Protein AF-A0A9W7JF87-F1 (afdb_monomer)

pLDDT: mean 94.35, std 11.71, range [29.69, 98.88]

Solvent-accessible surface area (backbone atoms only — not comparable to full-atom values): 12026 Å² total; per-residue (Å²): 134,86,82,77,78,78,68,92,72,70,72,75,41,78,35,37,33,36,55,43,51,36,76,83,33,46,83,61,56,60,25,63,23,66,67,39,53,34,61,86,62,68,56,52,55,38,32,24,18,24,3,53,57,56,22,52,94,30,52,36,31,41,22,21,34,39,39,28,42,45,100,40,88,87,40,40,34,84,62,70,47,65,32,32,30,44,26,60,32,74,57,36,89,92,34,52,65,91,60,79,5,50,19,25,75,81,33,50,24,35,38,20,21,30,50,51,37,54,60,24,29,47,76,88,52,60,56,44,50,26,33,32,35,73,40,71,25,87,55,84,75,30,27,31,43,33,35,33,73,52,69,53,35,36,37,33,37,60,42,53,45,25,34,56,17,13,61,71,46,40,29,43,26,34,74,89,54,65,81,39,80,36,48,75,72,52,32,40,29,31,32,39,68,58,76,47,76,72,28,24,32,22,42,36,44,25,29,77,83,72,52,73,49,69,21,76,57,46,37,51,35,85,63,57,70,77,41,71,33,64,37,53,58,60,125

Secondary structure (DSSP, 8-state):
-------S-PPPEEEEEEEES-TT-TT--S-TT----TTTTT-TT-EEEEPHHHHGGGTTTT-EEEEEE-S-TTTBPSS-EEEEEEEE----TTS-TTTT-TTSTT--EEEEEHHHHTTTB-GGGSSEEEEEEEE-B--SS--EEEEEEETTEEEEEEE---BT--EEEEEEEETTS--EEEEEEETTEEEE-S--TTS-EEEEEEETTS-EEEEEEEE-TT--TT-EEE-----

Mean predicted aligned error: 4.47 Å

Foldseek 3Di:
DDPPDDPQPDDWDKAKEFADDDLQLHPVAPAQLRCGDCVVLVQGQQAWAWAPQQCVQQLQAQWKKKKAFDDDPVWWDDDIGIHGYHHHDYADPVDDCVGRRVSPPPGTYIHGHPNRVVNTTPNVVRMTMMIMGTDWADFPFFWKWQWADDQQKTWTATGRATGRGGWDWKWKDWPPGDTDTWPCPTNRITMGRDRRAQTQMKMWTAHPSRDIDIFPSQDPNHDDHRDMGGGHHDD

Nearest PDB structures (foldseek):
  4jjo-assembly1_A  TM=8.100E-01  e=3.820E-14  Clavibacter michiganensis
  4l48-assembly2_C  TM=8.072E-01  e=2.840E-13  Clavibacter michiganensis subsp. michiganensis NCPPB 382
  7wvr-assembly1_A  TM=8.010E-01  e=6.550E-13  Evansstolkia leycettana
  4fer-assembly1_A  TM=7.657E-01  e=3.238E-11  Bacillus subtilis subsp. subtilis str. 168
  1whp-assembly1_A  TM=8.468E-01  e=3.842E-05  Phleum pratense

Organism: Hibiscus trionum (NCBI:txid183268)

Sequence (235 aa):
MVSAVRGYGGGWTNAHATFYGGSDASGTMGGACGYGNLYSQGYGTNTAALSTALFNNGLSCGSCYEIKCVNDGKWCLPGSIMVTATNFCPPNNALPNNAGGWCNPPQHHFDLSQPVFQHIAQYRAGIVPVAYRRVACRRKGGIRFTINGHSYFNLVLITNVGGAGDVHAVAVKGSRTGWQPMSRNWGQNWQSNSYLNGQSLSFKVTTSDGRTVVSYNVAPAGWSFGQTFTGAQFR

InterPro domains:
  IPR002963 Expansin [PR01226] (42-56)
  IPR002963 Expansin [PR01226] (69-80)
  IPR002963 Expansin [PR01226] (81-91)
  IPR002963 Expansin [PR01226] (100-117)
  IPR002963 Expansin [PR01226] (117-130)
  IPR002963 Expansin [PR01226] (141-153)
  IPR002963 Expansin [PR01226] (153-174)
  IPR002963 Expansin [PR01226] (188-209)
  IPR002963 Expansin [PR01226] (217-233)
  IPR002963 Expansin [PTHR31867] (5-234)
  IPR007112 Expansin/pollen allergen, DPBB domain [PS50842] (30-142)
  IPR007112 Expansin/pollen allergen, DPBB domain [SM00837] (47-132)
  IPR007117 Expansin, cellulose-binding-like domain [PF01357] (143-220)
  IPR007117 Expansin, cellulose-binding-like domain [PS50843] (152-231)
  IPR007118 Expansin/Lol pI [PR01225] (11-26)
  IPR007118 Expansin/Lol pI [PR01225] (29-47)
  IPR007118 Expansin/Lol pI [PR01225] (51-69)
  IPR007118 Expansin/Lol pI [PR01225] (125-141)
  IPR007118 Expansin/Lol pI [PR01225] (179-193)
  IPR007118 Expansin/Lol pI [PR01225] (217-231)

Structure (mmCIF, N/CA/C/O backbone):
data_AF-A0A9W7JF87-F1
#
_entry.id   AF-A0A9W7JF87-F1
#
loop_
_atom_site.group_PDB
_atom_site.id
_atom_site.type_symbol
_atom_site.label_atom_id
_atom_site.label_alt_id
_atom_site.label_comp_id
_atom_site.label_asym_id
_atom_site.label_entity_id
_atom_site.label_seq_id
_atom_site.pdbx_PDB_ins_code
_atom_site.Cartn_x
_atom_site.Cartn_y
_atom_site.Cartn_z
_atom_site.occupancy
_atom_site.B_iso_or_equiv
_atom_site.auth_seq_id
_atom_site.auth_comp_id
_atom_site.auth_asym_id
_atom_site.auth_atom_id
_atom_site.pdbx_PDB_model_num
ATOM 1 N N . MET A 1 1 ? -28.278 5.237 -13.136 1.00 34.12 1 MET A N 1
ATOM 2 C CA . MET A 1 1 ? -27.268 4.653 -14.044 1.00 34.12 1 MET A CA 1
ATOM 3 C C . MET A 1 1 ? -26.447 3.663 -13.246 1.00 34.12 1 MET A C 1
ATOM 5 O O . MET A 1 1 ? -25.773 4.060 -12.306 1.00 34.12 1 MET A O 1
ATOM 9 N N . VAL A 1 2 ? -26.603 2.375 -13.538 1.00 29.69 2 VAL A N 1
ATOM 10 C CA . VAL A 1 2 ? -25.899 1.293 -12.844 1.00 29.69 2 VAL A CA 1
ATOM 11 C C . VAL A 1 2 ? -24.476 1.256 -13.396 1.00 29.69 2 VAL A C 1
ATOM 13 O O . VAL A 1 2 ? -24.278 0.915 -14.559 1.00 29.69 2 VAL A O 1
ATOM 16 N N . SER A 1 3 ? -23.498 1.682 -12.598 1.00 33.44 3 SER A N 1
ATOM 17 C CA . SER A 1 3 ? -22.087 1.609 -12.980 1.00 33.44 3 SER A CA 1
ATOM 18 C C . SER A 1 3 ? -21.627 0.162 -12.817 1.00 33.44 3 SER A C 1
ATOM 20 O O . SER A 1 3 ? -21.385 -0.308 -11.706 1.00 33.44 3 SER A O 1
ATOM 22 N N . ALA A 1 4 ? -21.598 -0.578 -13.923 1.00 35.62 4 ALA A N 1
ATOM 23 C CA . ALA A 1 4 ? -21.037 -1.917 -13.971 1.00 35.62 4 ALA A CA 1
ATOM 24 C C . ALA A 1 4 ? -19.519 -1.824 -13.754 1.00 35.62 4 ALA A C 1
ATOM 26 O O . ALA A 1 4 ? -18.782 -1.323 -14.606 1.00 35.62 4 ALA A O 1
ATOM 27 N N . VAL A 1 5 ? -19.048 -2.291 -12.599 1.00 43.75 5 VAL A N 1
ATOM 28 C CA . VAL A 1 5 ? -17.618 -2.417 -12.306 1.00 43.75 5 VAL A CA 1
ATOM 29 C C . VAL A 1 5 ? -17.048 -3.488 -13.233 1.00 43.75 5 VAL A C 1
ATOM 31 O O . VAL A 1 5 ? -17.404 -4.663 -13.145 1.00 43.75 5 VAL A O 1
ATOM 34 N N . ARG A 1 6 ? -16.186 -3.064 -14.164 1.00 41.50 6 ARG A N 1
ATOM 35 C CA . ARG A 1 6 ? -15.418 -3.957 -15.037 1.00 41.50 6 ARG A CA 1
ATOM 36 C C . ARG A 1 6 ? -14.656 -4.955 -14.168 1.00 41.50 6 ARG A C 1
ATOM 38 O O . ARG A 1 6 ? -13.891 -4.553 -13.295 1.00 41.50 6 ARG A O 1
ATOM 45 N N . GLY A 1 7 ? -14.853 -6.246 -14.435 1.00 40.41 7 GLY A N 1
ATOM 46 C CA . GLY A 1 7 ? -14.058 -7.312 -13.835 1.00 40.41 7 GLY A CA 1
ATOM 47 C C . GLY A 1 7 ? -12.559 -7.055 -14.006 1.00 40.41 7 GLY A C 1
ATOM 48 O O . GLY A 1 7 ? -12.143 -6.367 -14.940 1.00 40.41 7 GLY A O 1
ATOM 49 N N . TYR A 1 8 ? -11.758 -7.614 -13.097 1.00 47.28 8 TYR A N 1
ATOM 50 C CA . TYR A 1 8 ? -10.289 -7.610 -13.076 1.00 47.28 8 TYR A CA 1
ATOM 51 C C . TYR A 1 8 ? -9.671 -8.311 -14.313 1.00 47.28 8 TYR A C 1
ATOM 53 O O . TYR A 1 8 ? -8.974 -9.314 -14.210 1.00 47.28 8 TYR A O 1
ATOM 61 N N . GLY A 1 9 ? -9.951 -7.784 -15.501 1.00 43.78 9 GLY A N 1
ATOM 62 C CA . GLY A 1 9 ? -9.497 -8.228 -16.816 1.00 43.78 9 GLY A CA 1
ATOM 63 C C . GLY A 1 9 ? -9.155 -7.031 -17.704 1.00 43.78 9 GLY A C 1
ATOM 64 O O . GLY A 1 9 ? -9.372 -7.063 -18.910 1.00 43.78 9 GLY A O 1
ATOM 65 N N . GLY A 1 10 ? -8.674 -5.941 -17.098 1.00 59.38 10 GLY A N 1
ATOM 66 C CA . GLY A 1 10 ? -8.134 -4.805 -17.837 1.00 59.38 10 GLY A CA 1
ATOM 67 C C . GLY A 1 10 ? -6.914 -5.230 -18.653 1.00 59.38 10 GLY A C 1
ATOM 68 O O . GLY A 1 10 ? -6.097 -6.032 -18.191 1.00 59.38 10 GLY A O 1
ATOM 69 N N . GLY A 1 11 ? -6.811 -4.699 -19.872 1.00 87.19 11 GLY A N 1
ATOM 70 C CA . GLY A 1 11 ? -5.619 -4.840 -20.701 1.00 87.19 11 GLY A CA 1
ATOM 71 C C . GLY A 1 11 ? -4.365 -4.324 -19.990 1.00 87.19 11 GLY A C 1
ATOM 72 O O . GLY A 1 11 ? -4.431 -3.658 -18.957 1.00 87.19 11 GLY A O 1
ATOM 73 N N . TRP A 1 12 ? -3.208 -4.660 -20.544 1.00 96.06 12 TRP A N 1
ATOM 74 C CA . TRP A 1 12 ? -1.930 -4.182 -20.035 1.00 96.06 12 TRP A CA 1
ATOM 75 C C . TRP A 1 12 ? -1.782 -2.669 -20.258 1.00 96.06 12 TRP A C 1
ATOM 77 O O . TRP A 1 12 ? -2.075 -2.174 -21.345 1.00 96.06 12 TRP A O 1
ATOM 87 N N . THR A 1 13 ? -1.285 -1.958 -19.248 1.00 97.75 13 THR A N 1
ATOM 88 C CA . THR A 1 13 ? -0.977 -0.523 -19.308 1.00 97.75 13 THR A CA 1
ATOM 89 C C . THR A 1 13 ? 0.533 -0.326 -19.333 1.00 97.75 13 THR A C 1
ATOM 91 O O . THR A 1 13 ? 1.244 -0.917 -18.521 1.00 97.75 13 THR A O 1
ATOM 94 N N . ASN A 1 14 ? 1.028 0.518 -20.238 1.00 97.81 14 ASN A N 1
ATOM 95 C CA . ASN A 1 14 ? 2.455 0.832 -20.322 1.00 97.81 14 ASN A CA 1
ATOM 96 C C . ASN A 1 14 ? 2.913 1.696 -19.136 1.00 97.81 14 ASN A C 1
ATOM 98 O O . ASN A 1 14 ? 2.179 2.565 -18.659 1.00 97.81 14 ASN A O 1
ATOM 102 N N . ALA A 1 15 ? 4.133 1.445 -18.673 1.00 98.06 15 ALA A N 1
ATOM 103 C CA . ALA A 1 15 ? 4.805 2.140 -17.583 1.00 98.06 15 ALA A CA 1
ATOM 104 C C . ALA A 1 15 ? 6.328 1.966 -17.708 1.00 98.06 15 ALA A C 1
ATOM 106 O O . ALA A 1 15 ? 6.821 1.312 -18.629 1.00 98.06 15 ALA A O 1
ATOM 107 N N . HIS A 1 16 ? 7.067 2.511 -16.748 1.00 98.12 16 HIS A N 1
ATOM 108 C CA . HIS A 1 16 ? 8.478 2.192 -16.541 1.00 98.12 16 HIS A CA 1
ATOM 109 C C . HIS A 1 16 ? 8.693 1.561 -15.167 1.00 98.12 16 HIS A C 1
ATOM 111 O O . HIS A 1 16 ? 7.857 1.692 -14.265 1.00 98.12 16 HIS A O 1
ATOM 117 N N . ALA A 1 17 ? 9.809 0.851 -15.027 1.00 98.44 17 ALA A N 1
ATOM 118 C CA . ALA A 1 17 ? 10.270 0.376 -13.737 1.00 98.44 17 ALA A CA 1
ATOM 119 C C . ALA A 1 17 ? 11.757 0.653 -13.529 1.00 98.44 17 ALA A C 1
ATOM 121 O O . ALA A 1 17 ? 12.567 0.400 -14.420 1.00 98.44 17 ALA A O 1
ATOM 122 N N . THR A 1 18 ? 12.095 1.133 -12.337 1.00 98.19 18 THR A N 1
ATOM 123 C CA . THR A 1 18 ? 13.451 1.128 -11.763 1.00 98.19 18 THR A CA 1
ATOM 124 C C . THR A 1 18 ? 13.464 0.195 -10.558 1.00 98.19 18 THR A C 1
ATOM 126 O O . THR A 1 18 ? 12.490 -0.526 -10.303 1.00 98.19 18 THR A O 1
ATOM 129 N N . PHE A 1 19 ? 14.559 0.212 -9.805 1.00 98.00 19 PHE A N 1
ATOM 130 C CA . PHE A 1 19 ? 14.610 -0.409 -8.498 1.00 98.00 19 PHE A CA 1
ATOM 131 C C . PHE A 1 19 ? 15.358 0.441 -7.472 1.00 98.00 19 PHE A C 1
ATOM 133 O O . PHE A 1 19 ? 16.200 1.270 -7.821 1.00 98.00 19 PHE A O 1
ATOM 140 N N . TYR A 1 20 ? 15.099 0.144 -6.201 1.00 96.31 20 TYR A N 1
ATOM 141 C CA . TYR A 1 20 ? 15.778 0.718 -5.049 1.00 96.31 20 TYR A CA 1
ATOM 142 C C . TYR A 1 20 ? 16.064 -0.344 -3.979 1.00 96.31 20 TYR A C 1
ATOM 144 O O . TYR A 1 20 ? 15.518 -1.456 -3.990 1.00 96.31 20 TYR A O 1
ATOM 152 N N . GLY A 1 21 ? 16.925 0.023 -3.030 1.00 95.44 21 GLY A N 1
ATOM 153 C CA . GLY A 1 21 ? 17.393 -0.873 -1.977 1.00 95.44 21 GLY A CA 1
ATOM 154 C C . GLY A 1 21 ? 18.468 -1.859 -2.440 1.00 95.44 21 GLY A C 1
ATOM 155 O O . GLY A 1 21 ? 18.907 -1.817 -3.586 1.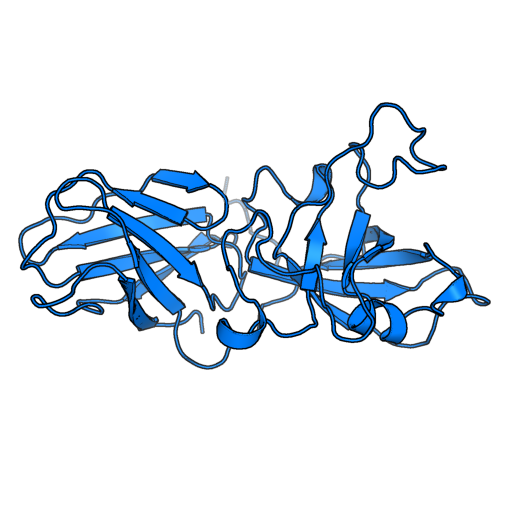00 95.44 21 GLY A O 1
ATOM 156 N N . GLY A 1 22 ? 18.915 -2.718 -1.523 1.00 93.94 22 GLY A N 1
ATOM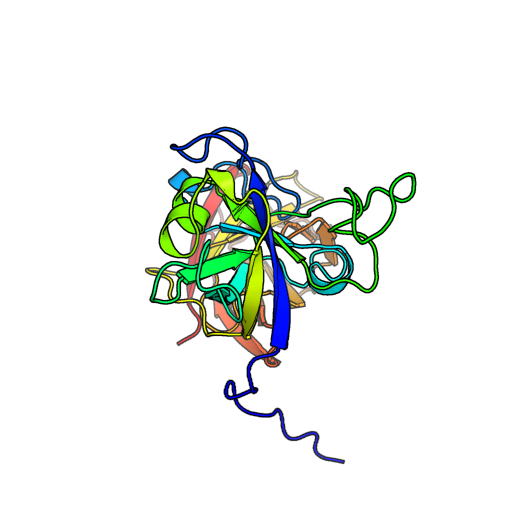 157 C CA . GLY A 1 22 ? 19.916 -3.754 -1.795 1.00 93.94 22 GLY A CA 1
ATOM 158 C C . GLY A 1 22 ? 19.325 -5.041 -2.374 1.00 93.94 22 GLY A C 1
ATOM 159 O O . GLY A 1 22 ? 18.107 -5.233 -2.404 1.00 93.94 22 GLY A O 1
ATOM 160 N N . SER A 1 23 ? 20.193 -5.973 -2.782 1.00 93.88 23 SER A N 1
ATOM 161 C CA . SER A 1 23 ? 19.808 -7.293 -3.316 1.00 93.88 23 SER A CA 1
ATOM 162 C C . SER A 1 23 ? 19.006 -8.154 -2.329 1.00 93.88 23 SER A C 1
ATOM 164 O O . SER A 1 23 ? 18.285 -9.059 -2.740 1.00 93.88 23 SER A O 1
ATOM 166 N N . ASP A 1 24 ? 19.081 -7.842 -1.039 1.00 89.62 24 ASP A N 1
ATOM 167 C CA . ASP A 1 24 ? 18.304 -8.410 0.066 1.00 89.62 24 ASP A CA 1
ATOM 168 C C . ASP A 1 24 ? 17.059 -7.567 0.428 1.00 89.62 24 ASP A C 1
ATOM 170 O O . ASP A 1 24 ? 16.468 -7.732 1.495 1.00 89.62 24 ASP A O 1
ATOM 174 N N . ALA A 1 25 ? 16.670 -6.623 -0.435 1.00 93.56 25 ALA A N 1
ATOM 175 C CA . ALA A 1 25 ? 15.645 -5.602 -0.206 1.00 93.56 25 ALA A CA 1
ATOM 176 C C . ALA A 1 25 ? 15.892 -4.683 1.009 1.00 93.56 25 ALA A C 1
ATOM 178 O O . ALA A 1 25 ? 14.961 -4.019 1.484 1.00 93.56 25 ALA A O 1
ATOM 179 N N . SER A 1 26 ? 17.124 -4.591 1.519 1.00 90.75 26 SER A N 1
ATOM 180 C CA . SER A 1 26 ? 17.494 -3.568 2.502 1.00 90.75 26 SER A CA 1
ATOM 181 C C . SER A 1 26 ? 17.179 -2.163 1.975 1.00 90.75 26 SER A C 1
ATOM 183 O O . SER A 1 26 ? 17.223 -1.905 0.776 1.00 90.75 26 SER A O 1
ATOM 185 N N . GLY A 1 27 ? 16.779 -1.249 2.862 1.00 89.88 27 GLY A N 1
ATOM 186 C CA . GLY A 1 27 ? 16.372 0.107 2.470 1.00 89.88 27 GLY A CA 1
ATOM 187 C C . GLY A 1 27 ? 14.962 0.223 1.872 1.00 89.88 27 GLY A C 1
ATOM 188 O O . GLY A 1 27 ? 14.527 1.332 1.581 1.00 89.88 27 GLY A O 1
ATOM 189 N N . THR A 1 28 ? 14.209 -0.877 1.736 1.00 92.06 28 THR A N 1
ATOM 190 C CA . THR A 1 28 ? 12.815 -0.831 1.242 1.00 92.06 28 THR A CA 1
ATOM 191 C C . THR A 1 28 ? 11.755 -0.696 2.346 1.00 92.06 28 THR A C 1
ATOM 193 O O . THR A 1 28 ? 10.570 -0.508 2.058 1.00 92.06 28 THR A O 1
ATOM 196 N N . MET A 1 29 ? 12.178 -0.779 3.610 1.00 90.62 29 MET A N 1
ATOM 197 C CA . MET A 1 29 ? 11.323 -0.793 4.803 1.00 90.62 29 MET A CA 1
ATOM 198 C C . MET A 1 29 ? 10.817 0.600 5.191 1.00 90.62 29 MET A C 1
ATOM 200 O O . MET A 1 29 ? 11.429 1.608 4.858 1.00 90.62 29 MET A O 1
ATOM 204 N N . GLY A 1 30 ? 9.722 0.655 5.960 1.00 87.25 30 GLY A N 1
ATOM 205 C CA . GLY A 1 30 ? 9.211 1.914 6.522 1.00 87.25 30 GLY A CA 1
ATOM 206 C C . GLY A 1 30 ? 8.523 2.830 5.506 1.00 87.25 30 GLY A C 1
ATOM 207 O O . GLY A 1 30 ? 8.358 4.016 5.767 1.00 87.25 30 GLY A O 1
ATOM 208 N N . GLY A 1 31 ? 8.121 2.283 4.356 1.00 91.56 31 GLY A N 1
ATOM 209 C CA . GLY A 1 31 ? 7.528 3.049 3.266 1.00 91.56 31 GLY A CA 1
ATOM 210 C C . GLY A 1 31 ? 6.236 3.793 3.625 1.00 91.56 31 GLY A C 1
ATOM 211 O O . GLY A 1 31 ? 5.572 3.517 4.627 1.00 91.56 31 GLY A O 1
ATOM 212 N N . ALA A 1 32 ? 5.834 4.699 2.734 1.00 97.12 32 ALA A N 1
ATOM 213 C CA . ALA A 1 32 ? 4.712 5.628 2.894 1.00 97.12 32 ALA A CA 1
ATOM 214 C C . ALA A 1 32 ? 3.334 4.977 3.145 1.00 97.12 32 ALA A C 1
ATOM 216 O O . ALA A 1 32 ? 2.382 5.674 3.491 1.00 97.12 32 ALA A O 1
ATOM 217 N N . CYS A 1 33 ? 3.194 3.655 2.992 1.00 98.06 33 CYS A N 1
ATOM 218 C CA . CYS A 1 33 ? 1.969 2.941 3.363 1.00 98.06 33 CYS A CA 1
ATOM 219 C C . CYS A 1 33 ? 1.856 2.625 4.862 1.00 98.06 33 CYS A C 1
ATOM 221 O O . CYS A 1 33 ? 0.770 2.270 5.318 1.00 98.06 33 CYS A O 1
ATOM 223 N N . GLY A 1 34 ? 2.944 2.755 5.626 1.00 96.88 34 GLY A N 1
ATOM 224 C CA . GLY A 1 34 ? 2.949 2.574 7.079 1.00 96.88 34 GLY A CA 1
ATOM 225 C C . GLY A 1 34 ? 3.064 1.132 7.560 1.00 96.88 34 GLY A C 1
ATOM 226 O O . GLY A 1 34 ? 2.884 0.867 8.741 1.00 96.88 34 GLY A O 1
ATOM 227 N N . TYR A 1 35 ? 3.412 0.194 6.677 1.00 96.62 35 TYR A N 1
ATOM 228 C CA . TYR A 1 35 ? 3.564 -1.221 7.029 1.00 96.62 35 TYR A CA 1
ATOM 229 C C . TYR A 1 35 ? 4.819 -1.531 7.865 1.00 96.62 35 TYR A C 1
ATOM 231 O O . TYR A 1 35 ? 4.960 -2.646 8.356 1.00 96.62 35 TYR A O 1
ATOM 239 N N . GLY A 1 36 ? 5.736 -0.580 8.055 1.00 93.38 36 GLY A N 1
ATOM 240 C CA . GLY A 1 36 ? 6.953 -0.811 8.834 1.00 93.38 36 GLY A CA 1
ATOM 241 C C . GLY A 1 36 ? 7.859 -1.860 8.180 1.00 93.38 36 GLY A C 1
ATOM 242 O O . GLY A 1 36 ? 8.280 -1.686 7.035 1.00 93.38 36 GLY A O 1
ATOM 243 N N . ASN A 1 37 ? 8.174 -2.938 8.905 1.00 93.50 37 ASN A N 1
ATOM 244 C CA . ASN A 1 37 ? 9.012 -4.024 8.398 1.00 93.50 37 ASN A CA 1
ATOM 245 C C . ASN A 1 37 ? 8.197 -4.997 7.522 1.00 93.50 37 ASN A C 1
ATOM 247 O O . ASN A 1 37 ? 7.334 -5.736 7.992 1.00 93.50 37 ASN A O 1
ATOM 251 N N . LEU A 1 38 ? 8.503 -5.015 6.228 1.00 93.75 38 LEU A N 1
ATOM 252 C CA . LEU A 1 38 ? 7.778 -5.770 5.208 1.00 93.75 38 LEU A CA 1
ATOM 253 C C . LEU A 1 38 ? 7.955 -7.290 5.335 1.00 93.75 38 LEU A C 1
ATOM 255 O O . LEU A 1 38 ? 7.049 -8.032 4.947 1.00 93.75 38 LEU A O 1
ATOM 259 N N . TYR A 1 39 ? 9.057 -7.767 5.924 1.00 91.88 39 TYR A N 1
ATOM 260 C CA . TYR A 1 39 ? 9.242 -9.189 6.220 1.00 91.88 39 TYR A CA 1
ATOM 261 C C . TYR A 1 39 ? 8.294 -9.646 7.327 1.00 91.88 39 TYR A C 1
ATOM 263 O O . TYR A 1 39 ? 7.533 -10.591 7.124 1.00 91.88 39 TYR A O 1
ATOM 271 N N . SER A 1 40 ? 8.274 -8.944 8.465 1.00 89.62 40 SER A N 1
ATOM 272 C CA . SER A 1 40 ? 7.419 -9.326 9.598 1.00 89.62 40 SER A CA 1
ATOM 273 C C . SER A 1 40 ? 5.928 -9.154 9.294 1.00 89.62 40 SER A C 1
ATOM 275 O O . SER A 1 40 ? 5.106 -9.937 9.767 1.00 89.62 40 SER A O 1
ATOM 277 N N . GLN A 1 41 ? 5.566 -8.193 8.438 1.00 92.31 41 GLN A N 1
ATOM 278 C CA . GLN A 1 41 ? 4.193 -8.052 7.948 1.00 92.31 41 GLN A CA 1
ATOM 279 C C . GLN A 1 41 ? 3.798 -9.090 6.883 1.00 92.31 41 GLN A C 1
ATOM 281 O O . GLN A 1 41 ? 2.615 -9.214 6.560 1.00 92.31 41 GLN A O 1
ATOM 286 N N . GLY A 1 42 ? 4.742 -9.867 6.345 1.00 93.44 42 GLY A N 1
ATOM 287 C CA . GLY A 1 42 ? 4.469 -10.901 5.341 1.00 93.44 42 GLY A CA 1
ATOM 288 C C . GLY A 1 42 ? 4.285 -10.376 3.912 1.00 93.44 42 GLY A C 1
ATOM 289 O O . GLY A 1 42 ? 3.674 -11.055 3.086 1.00 93.44 42 GLY A O 1
ATOM 290 N N . TYR A 1 43 ? 4.794 -9.177 3.611 1.00 95.12 43 TYR A N 1
ATOM 291 C CA . TYR A 1 43 ? 4.912 -8.669 2.240 1.00 95.12 43 TYR A CA 1
ATOM 292 C C . TYR A 1 43 ? 6.182 -9.188 1.548 1.00 95.12 43 TYR A C 1
ATOM 294 O O . TYR A 1 43 ? 6.166 -9.393 0.335 1.00 95.12 43 TYR A O 1
ATOM 302 N N . GLY A 1 44 ? 7.241 -9.462 2.319 1.00 95.06 44 GLY A N 1
ATOM 303 C CA . GLY A 1 44 ? 8.514 -9.967 1.807 1.00 95.06 44 GLY A CA 1
ATOM 304 C C . GLY A 1 44 ? 9.203 -8.955 0.893 1.00 95.06 44 GLY A C 1
ATOM 305 O O . GLY A 1 44 ? 9.121 -7.752 1.125 1.00 95.06 44 GLY A O 1
ATOM 306 N N . THR A 1 45 ? 9.864 -9.453 -0.150 1.00 96.75 45 THR A N 1
ATOM 307 C CA . THR A 1 45 ? 10.623 -8.639 -1.110 1.00 96.75 45 THR A CA 1
ATOM 308 C C . THR A 1 45 ? 9.817 -8.233 -2.341 1.00 96.75 45 THR A C 1
ATOM 310 O O . THR A 1 45 ? 10.235 -7.342 -3.069 1.00 96.75 45 THR A O 1
ATOM 313 N N . ASN A 1 46 ? 8.655 -8.836 -2.594 1.00 97.31 46 ASN A N 1
ATOM 314 C CA . ASN A 1 46 ? 7.855 -8.584 -3.795 1.00 97.31 46 ASN A CA 1
ATOM 315 C C . ASN A 1 46 ? 7.022 -7.303 -3.654 1.00 97.31 46 ASN A C 1
ATOM 317 O O . ASN A 1 46 ? 5.789 -7.331 -3.554 1.00 97.31 46 ASN A O 1
ATOM 321 N N . THR A 1 47 ? 7.705 -6.164 -3.606 1.00 98.06 47 THR A N 1
ATOM 322 C CA . THR A 1 47 ? 7.115 -4.870 -3.268 1.00 98.06 47 THR A CA 1
ATOM 323 C C . THR A 1 47 ? 7.561 -3.762 -4.208 1.00 98.06 47 THR A C 1
ATOM 325 O O . THR A 1 47 ? 8.616 -3.849 -4.833 1.00 98.06 47 THR A O 1
ATOM 328 N N . ALA A 1 48 ? 6.746 -2.712 -4.291 1.00 98.50 48 ALA A N 1
ATOM 329 C CA . ALA A 1 48 ? 7.003 -1.547 -5.123 1.00 98.50 48 ALA A CA 1
ATOM 330 C C . ALA A 1 48 ? 6.667 -0.243 -4.390 1.00 98.50 48 ALA A C 1
ATOM 332 O O . ALA A 1 48 ? 5.648 -0.146 -3.690 1.00 98.50 48 ALA A O 1
ATOM 333 N N . ALA A 1 49 ? 7.496 0.770 -4.623 1.00 98.56 49 ALA A N 1
ATOM 334 C CA . ALA A 1 49 ? 7.149 2.163 -4.437 1.00 98.56 49 ALA A CA 1
ATOM 335 C C . ALA A 1 49 ? 6.450 2.679 -5.703 1.00 98.56 49 ALA A C 1
ATOM 337 O O . ALA A 1 49 ? 6.921 2.488 -6.824 1.00 98.56 49 ALA A O 1
ATOM 338 N N . LEU A 1 50 ? 5.286 3.301 -5.534 1.00 98.75 50 LEU A N 1
ATOM 339 C CA . LEU A 1 50 ? 4.492 3.801 -6.653 1.00 98.75 50 LEU A CA 1
ATOM 340 C C . LEU A 1 50 ? 4.792 5.277 -6.912 1.00 98.75 50 LEU A C 1
ATOM 342 O O . LEU A 1 50 ? 4.829 6.065 -5.973 1.00 98.75 50 LEU A O 1
ATOM 346 N N . SER A 1 51 ? 4.940 5.657 -8.178 1.00 98.50 51 SER A N 1
ATOM 347 C CA . SER A 1 51 ? 4.916 7.064 -8.617 1.00 98.50 51 SER A CA 1
ATOM 348 C C . SER A 1 51 ? 3.659 7.811 -8.175 1.00 98.50 51 SER A C 1
ATOM 350 O O . SER A 1 51 ? 2.632 7.206 -7.865 1.00 98.50 51 SER A O 1
ATOM 352 N N . THR A 1 52 ? 3.700 9.142 -8.225 1.00 97.44 52 THR A N 1
ATOM 353 C CA . THR A 1 52 ? 2.571 10.011 -7.839 1.00 97.44 52 THR A CA 1
ATOM 354 C C . THR A 1 52 ? 1.266 9.655 -8.549 1.00 97.44 52 THR A C 1
ATOM 356 O O . THR A 1 52 ? 0.226 9.564 -7.895 1.00 97.44 52 THR A O 1
ATOM 359 N N . ALA A 1 53 ? 1.317 9.379 -9.855 1.00 97.38 53 ALA A N 1
ATOM 360 C CA . ALA A 1 53 ? 0.134 9.014 -10.634 1.00 97.38 53 ALA A CA 1
ATOM 361 C C . ALA A 1 53 ? -0.498 7.684 -10.179 1.00 97.38 53 ALA A C 1
ATOM 363 O O . ALA A 1 53 ? -1.714 7.525 -10.236 1.00 97.38 53 ALA A O 1
ATOM 364 N N . LEU A 1 54 ? 0.314 6.740 -9.690 1.00 98.25 54 LEU A N 1
ATOM 365 C CA . LEU A 1 54 ? -0.150 5.422 -9.251 1.00 98.25 54 LEU A CA 1
ATOM 366 C C . LEU A 1 54 ? -0.477 5.364 -7.757 1.00 98.25 54 LEU A C 1
ATOM 368 O O . LEU A 1 54 ? -1.380 4.631 -7.357 1.00 98.25 54 LEU A O 1
ATOM 372 N N . PHE A 1 55 ? 0.245 6.107 -6.919 1.00 98.00 55 PHE A N 1
ATOM 373 C CA . PHE A 1 55 ? 0.125 6.051 -5.461 1.00 98.00 55 PHE A CA 1
ATOM 374 C C . PHE A 1 55 ? -1.220 6.588 -4.960 1.00 98.00 55 PHE A C 1
ATOM 376 O O . PHE A 1 55 ? -1.724 6.119 -3.936 1.00 98.00 55 PHE A O 1
ATOM 383 N N . ASN A 1 56 ? -1.807 7.543 -5.694 1.00 95.62 56 ASN A N 1
ATOM 384 C CA . ASN A 1 56 ? -3.121 8.128 -5.421 1.00 95.62 56 ASN A CA 1
ATOM 385 C C . ASN A 1 56 ? -3.269 8.585 -3.957 1.00 95.62 56 ASN A C 1
ATOM 387 O O . ASN A 1 56 ? -4.171 8.161 -3.232 1.00 95.62 56 ASN A O 1
ATOM 391 N N . ASN A 1 57 ? -2.309 9.383 -3.476 1.00 94.50 57 ASN A N 1
ATOM 392 C CA . ASN A 1 57 ? -2.250 9.848 -2.084 1.00 94.50 57 ASN A CA 1
ATOM 393 C C . ASN A 1 57 ? -2.376 8.705 -1.054 1.00 94.50 57 ASN A C 1
ATOM 395 O O . ASN A 1 57 ? -3.030 8.844 -0.019 1.00 94.50 57 ASN A O 1
ATOM 399 N N . GLY A 1 58 ? -1.809 7.536 -1.360 1.00 95.25 58 GLY A N 1
ATOM 400 C CA . GLY A 1 58 ? -1.810 6.336 -0.524 1.00 95.25 58 GLY A CA 1
ATOM 401 C C . GLY A 1 58 ? -3.064 5.466 -0.632 1.00 95.25 58 GLY A C 1
ATOM 402 O O . GLY A 1 58 ? -3.117 4.426 0.021 1.00 95.25 58 GLY A O 1
ATOM 403 N N . LEU A 1 59 ? -4.062 5.842 -1.441 1.00 95.31 59 LEU A N 1
ATOM 404 C CA . LEU A 1 59 ? -5.242 4.999 -1.675 1.00 95.31 59 LEU A CA 1
ATOM 405 C C . LEU A 1 59 ? -4.891 3.705 -2.405 1.00 95.31 59 LEU A C 1
ATOM 407 O O . LEU A 1 59 ? -5.638 2.748 -2.292 1.00 95.31 59 LEU A O 1
ATOM 411 N N . SER A 1 60 ? -3.759 3.652 -3.109 1.00 98.12 60 SER A N 1
ATOM 412 C CA . SER A 1 60 ? -3.285 2.425 -3.757 1.00 98.12 60 SER A CA 1
ATOM 413 C C . SER A 1 60 ? -2.454 1.531 -2.829 1.00 98.12 60 SER A C 1
ATOM 415 O O . SER A 1 60 ? -2.050 0.443 -3.241 1.00 98.12 60 SER A O 1
ATOM 417 N N . CYS A 1 61 ? -2.179 1.938 -1.585 1.00 98.50 61 CYS A N 1
ATOM 418 C CA . CYS A 1 61 ? -1.417 1.117 -0.642 1.00 98.50 61 CYS A CA 1
ATOM 419 C C . CYS A 1 61 ? -2.080 -0.244 -0.410 1.00 98.50 61 CYS A C 1
ATOM 421 O O . CYS A 1 61 ? -3.265 -0.316 -0.109 1.00 98.50 61 CYS A O 1
ATOM 423 N N . GLY A 1 62 ? -1.297 -1.321 -0.514 1.00 98.25 62 GLY A N 1
ATOM 424 C CA . GLY A 1 62 ? -1.782 -2.700 -0.398 1.00 98.25 62 GLY A CA 1
ATOM 425 C C . GLY A 1 62 ? -2.241 -3.329 -1.713 1.00 98.25 62 GLY A C 1
ATOM 426 O O . GLY A 1 62 ? -2.357 -4.550 -1.768 1.00 98.25 62 GLY A O 1
ATOM 427 N N . SER A 1 63 ? -2.428 -2.543 -2.777 1.00 98.44 63 SER A N 1
ATOM 428 C CA . SER A 1 63 ? -2.785 -3.046 -4.110 1.00 98.44 63 SER A CA 1
ATOM 429 C C . SER A 1 63 ? -1.733 -3.993 -4.673 1.00 98.44 63 SER A C 1
ATOM 431 O O . SER A 1 63 ? -0.534 -3.776 -4.476 1.00 98.44 63 SER A O 1
ATOM 433 N N . CYS A 1 64 ? -2.176 -4.986 -5.446 1.00 98.62 64 CYS A N 1
ATOM 434 C CA . CYS A 1 64 ? -1.2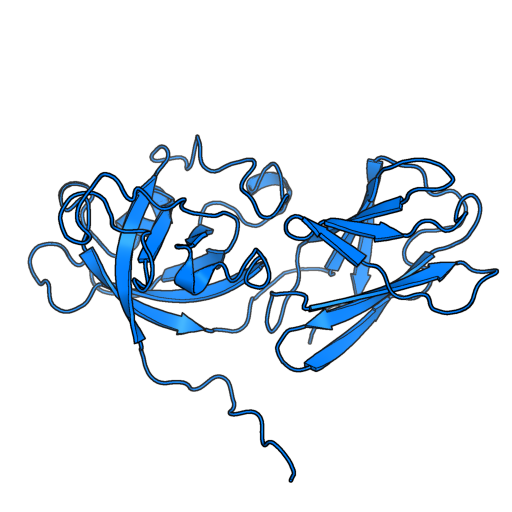88 -5.905 -6.148 1.00 98.62 64 CYS A CA 1
ATOM 435 C C . CYS A 1 64 ? -1.306 -5.683 -7.659 1.00 98.62 64 CYS A C 1
ATOM 437 O O . CYS A 1 64 ? -2.349 -5.422 -8.269 1.00 98.62 64 CYS A O 1
ATOM 439 N N . TYR A 1 65 ? -0.127 -5.816 -8.255 1.00 98.69 65 TYR A N 1
ATOM 440 C CA . TYR A 1 65 ? 0.098 -5.616 -9.678 1.00 98.69 65 TYR A CA 1
ATOM 441 C C . TYR A 1 65 ? 0.863 -6.795 -10.247 1.00 98.69 65 TYR A C 1
ATOM 443 O O . TYR A 1 65 ? 1.791 -7.292 -9.612 1.00 98.69 65 TYR A O 1
ATOM 451 N N . GLU A 1 66 ? 0.486 -7.211 -11.449 1.00 98.69 66 GLU A N 1
ATOM 452 C CA . GLU A 1 66 ? 1.344 -8.033 -12.290 1.00 98.69 66 GLU A CA 1
ATOM 453 C C . GLU A 1 66 ? 2.093 -7.118 -13.256 1.00 98.69 66 GLU A C 1
ATOM 455 O O . GLU A 1 66 ? 1.479 -6.237 -13.863 1.00 98.69 66 GLU A O 1
ATOM 460 N N . ILE A 1 67 ? 3.404 -7.315 -13.379 1.00 98.75 67 ILE A N 1
ATOM 461 C CA . ILE A 1 67 ? 4.304 -6.472 -14.168 1.00 98.75 67 ILE A CA 1
ATOM 462 C C . ILE A 1 67 ? 5.203 -7.369 -15.015 1.00 98.75 67 ILE A C 1
ATOM 464 O O . ILE A 1 67 ? 5.723 -8.369 -14.523 1.00 98.75 67 ILE A O 1
ATOM 468 N N . LYS A 1 68 ? 5.410 -7.004 -16.280 1.00 98.38 68 LYS A N 1
ATOM 469 C CA . LYS A 1 68 ? 6.392 -7.642 -17.164 1.00 98.38 68 LYS A CA 1
ATOM 470 C C . LYS A 1 68 ? 7.208 -6.593 -17.906 1.00 98.38 68 LYS A C 1
ATOM 472 O O . LYS A 1 68 ? 6.667 -5.557 -18.291 1.00 98.38 68 LYS A O 1
ATOM 477 N N . CYS A 1 69 ? 8.486 -6.878 -18.125 1.00 98.56 69 CYS A N 1
ATOM 478 C CA . CYS A 1 69 ? 9.331 -6.073 -18.999 1.00 98.56 69 CYS A CA 1
ATOM 479 C C . CYS A 1 69 ? 8.914 -6.299 -20.458 1.00 98.56 69 CYS A C 1
ATOM 481 O O . CYS A 1 69 ? 8.595 -7.425 -20.848 1.00 98.56 69 CYS A O 1
ATOM 483 N N . VAL A 1 70 ? 8.836 -5.232 -21.252 1.00 97.81 70 VAL A N 1
ATOM 484 C CA . VAL A 1 70 ? 8.344 -5.285 -22.639 1.00 97.81 70 VAL A CA 1
ATOM 485 C C . VAL A 1 70 ? 9.202 -4.425 -23.546 1.00 97.81 70 VAL A C 1
ATOM 487 O O . VAL A 1 70 ? 9.783 -3.457 -23.092 1.00 97.81 70 VAL A O 1
ATOM 490 N N . ASN A 1 71 ? 9.217 -4.718 -24.845 1.00 93.81 71 ASN A N 1
ATOM 491 C CA . ASN A 1 71 ? 9.804 -3.845 -25.869 1.00 93.81 71 ASN A CA 1
ATOM 492 C C . ASN A 1 71 ? 11.312 -3.543 -25.707 1.00 93.81 71 ASN A C 1
ATOM 494 O O . ASN A 1 71 ? 11.799 -2.595 -26.314 1.00 93.81 71 ASN A O 1
ATOM 498 N N . ASP A 1 72 ? 12.056 -4.359 -24.948 1.00 92.44 72 ASP A N 1
ATOM 499 C CA . ASP A 1 72 ? 13.517 -4.272 -24.846 1.00 92.44 72 ASP A CA 1
ATOM 500 C C . ASP A 1 72 ? 14.164 -5.665 -24.745 1.00 92.44 72 ASP A C 1
ATOM 502 O O . ASP A 1 72 ? 14.303 -6.242 -23.669 1.00 92.44 72 ASP A O 1
ATOM 506 N N . GLY A 1 73 ? 14.574 -6.232 -25.881 1.00 91.19 73 GLY A N 1
ATOM 507 C CA . GLY A 1 73 ? 15.177 -7.570 -25.918 1.00 91.19 73 GLY A CA 1
ATOM 508 C C . GLY A 1 73 ? 16.575 -7.659 -25.295 1.00 91.19 73 GLY A C 1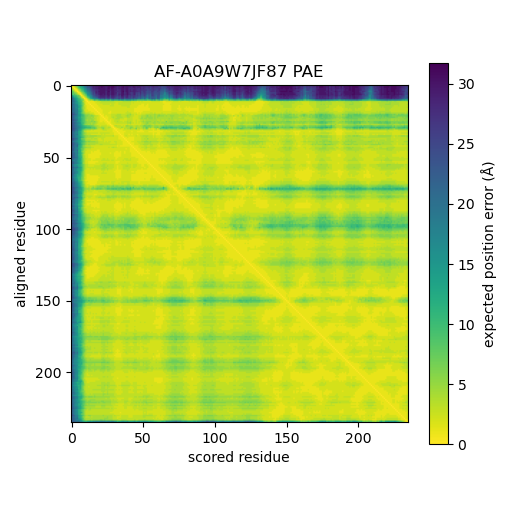
ATOM 509 O O . GLY A 1 73 ? 17.053 -8.763 -25.044 1.00 91.19 73 GLY A O 1
ATOM 510 N N . LYS A 1 74 ? 17.245 -6.524 -25.053 1.00 96.25 74 LYS A N 1
ATOM 511 C CA . LYS A 1 74 ? 18.588 -6.499 -24.464 1.00 96.25 74 LYS A CA 1
ATOM 512 C C . LYS A 1 74 ? 18.515 -6.593 -22.946 1.00 96.25 74 LYS A C 1
ATOM 514 O O . LYS A 1 74 ? 19.333 -7.283 -22.341 1.00 96.25 74 LYS A O 1
ATOM 519 N N . TRP A 1 75 ? 17.570 -5.879 -22.342 1.00 97.69 75 TRP A N 1
ATOM 520 C CA . TRP A 1 75 ? 17.486 -5.732 -20.894 1.00 97.69 75 TRP A CA 1
ATOM 521 C C . TRP A 1 75 ? 16.388 -6.570 -20.249 1.00 97.69 75 TRP A C 1
ATOM 523 O O . TRP A 1 75 ? 16.551 -6.949 -19.086 1.00 97.69 75 TRP A O 1
ATOM 533 N N . CYS A 1 76 ? 15.307 -6.880 -20.970 1.00 98.06 76 CYS A N 1
ATOM 534 C CA . CYS A 1 76 ? 14.210 -7.674 -20.430 1.00 98.06 76 CYS A CA 1
ATOM 535 C 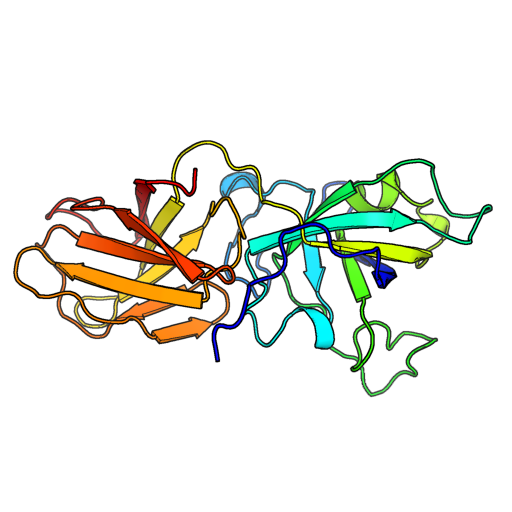C . CYS A 1 76 ? 14.581 -9.149 -20.275 1.00 98.06 76 CYS A C 1
ATOM 537 O O . CYS A 1 76 ? 15.177 -9.772 -21.153 1.00 98.06 76 CYS A O 1
ATOM 539 N N . LEU A 1 77 ? 14.131 -9.724 -19.166 1.00 98.12 77 LEU A N 1
ATOM 540 C CA . LEU A 1 77 ? 14.082 -11.160 -18.938 1.00 98.12 77 LEU A CA 1
ATOM 541 C C . LEU A 1 77 ? 12.650 -11.660 -19.191 1.00 98.12 77 LEU A C 1
ATOM 543 O O . LEU A 1 77 ? 11.689 -10.916 -18.966 1.00 98.12 77 LEU A O 1
ATOM 547 N N . PRO A 1 78 ? 12.474 -12.904 -19.668 1.00 96.31 78 PRO A N 1
ATOM 548 C CA . PRO A 1 78 ? 11.149 -13.464 -19.888 1.00 96.31 78 PRO A CA 1
ATOM 549 C C . PRO A 1 78 ? 10.409 -13.683 -18.560 1.00 96.31 78 PRO A C 1
ATOM 551 O O . PRO A 1 78 ? 10.996 -14.123 -17.575 1.00 96.31 78 PRO A O 1
ATOM 554 N N . GLY A 1 79 ? 9.096 -13.446 -18.564 1.00 96.38 79 GLY A N 1
ATOM 555 C CA . GLY A 1 79 ? 8.214 -13.703 -17.424 1.00 96.38 79 GLY A CA 1
ATOM 556 C C . GLY A 1 79 ? 7.483 -12.461 -16.920 1.00 96.38 79 GLY A C 1
ATOM 557 O O . GLY A 1 79 ? 7.513 -11.391 -17.531 1.00 96.38 79 GLY A O 1
ATOM 558 N N . SER A 1 80 ? 6.783 -12.628 -15.801 1.00 98.12 80 SER A N 1
ATOM 559 C CA . SER A 1 80 ? 6.133 -11.548 -15.064 1.00 98.12 80 SER A CA 1
ATOM 560 C C . SER A 1 80 ? 6.369 -11.720 -13.567 1.00 98.12 80 SER A C 1
ATOM 562 O O . SER A 1 80 ? 6.643 -12.816 -13.074 1.00 98.12 80 SER A O 1
ATOM 564 N N . ILE A 1 81 ? 6.259 -10.617 -12.838 1.00 98.50 81 ILE A N 1
ATOM 565 C CA . ILE A 1 81 ? 6.315 -10.570 -11.378 1.00 98.50 81 ILE A CA 1
ATOM 566 C C . ILE A 1 81 ? 4.982 -10.087 -10.831 1.00 98.50 81 ILE A C 1
ATOM 568 O O . ILE A 1 81 ? 4.265 -9.326 -11.481 1.00 98.50 81 ILE A O 1
ATOM 572 N N . MET A 1 82 ? 4.672 -10.498 -9.605 1.00 98.38 82 MET A N 1
ATOM 573 C CA . MET A 1 82 ? 3.576 -9.931 -8.828 1.00 98.38 82 MET A CA 1
ATOM 574 C C . MET A 1 82 ? 4.149 -9.142 -7.664 1.00 98.38 82 MET A C 1
ATOM 576 O O . MET A 1 82 ? 4.944 -9.682 -6.897 1.00 98.38 82 MET A O 1
ATOM 580 N N . VAL A 1 83 ? 3.722 -7.893 -7.511 1.00 98.56 83 VAL A N 1
ATOM 581 C CA . VAL A 1 83 ? 4.212 -7.000 -6.456 1.00 98.56 83 VAL A CA 1
ATOM 582 C C . VAL A 1 83 ? 3.072 -6.378 -5.672 1.00 98.56 83 VAL A C 1
ATOM 584 O O . VAL A 1 83 ? 1.970 -6.201 -6.189 1.00 98.56 83 VAL A O 1
ATOM 587 N N . THR A 1 84 ? 3.354 -6.021 -4.420 1.00 98.56 84 THR A N 1
ATOM 588 C CA . THR A 1 84 ? 2.459 -5.222 -3.576 1.00 98.56 84 THR A CA 1
ATOM 589 C C . THR A 1 84 ? 2.945 -3.781 -3.500 1.00 98.56 84 THR A C 1
ATOM 591 O O . THR A 1 84 ? 4.122 -3.540 -3.242 1.00 98.56 84 THR A O 1
ATOM 594 N N . ALA A 1 85 ? 2.039 -2.818 -3.642 1.00 98.56 85 ALA A N 1
ATOM 595 C CA . ALA A 1 85 ? 2.328 -1.420 -3.356 1.00 98.56 85 ALA A CA 1
ATOM 596 C C . ALA A 1 85 ? 2.484 -1.193 -1.847 1.00 98.56 85 ALA A C 1
ATOM 598 O O . ALA A 1 85 ? 1.524 -1.330 -1.081 1.00 98.56 85 ALA A O 1
ATOM 599 N N . THR A 1 86 ? 3.694 -0.845 -1.419 1.00 98.38 86 THR A N 1
ATOM 600 C CA . THR A 1 86 ? 4.036 -0.648 0.002 1.00 98.38 86 THR A CA 1
ATOM 601 C C . THR A 1 86 ? 4.677 0.705 0.281 1.00 98.38 86 THR A C 1
ATOM 603 O O . THR A 1 86 ? 4.847 1.075 1.444 1.00 98.38 86 THR A O 1
ATOM 606 N N . ASN A 1 87 ? 5.018 1.456 -0.764 1.00 98.25 87 ASN A N 1
ATOM 607 C CA . ASN A 1 87 ? 5.728 2.712 -0.626 1.00 98.25 87 ASN A CA 1
ATOM 608 C C . ASN A 1 87 ? 5.341 3.713 -1.728 1.00 98.25 87 ASN A C 1
ATOM 610 O O . ASN A 1 87 ? 4.592 3.400 -2.658 1.00 98.25 87 ASN A O 1
ATOM 614 N N . PHE A 1 88 ? 5.865 4.923 -1.602 1.00 98.12 88 PHE A N 1
ATOM 615 C CA . PHE A 1 88 ? 5.719 6.026 -2.529 1.00 98.12 88 PHE A CA 1
ATOM 616 C C . PHE A 1 88 ? 7.085 6.374 -3.119 1.00 98.12 88 PHE A C 1
ATOM 618 O O . PHE A 1 88 ? 8.054 6.517 -2.377 1.00 98.12 88 PHE A O 1
ATOM 625 N N . CYS A 1 89 ? 7.148 6.506 -4.441 1.00 97.62 89 CYS A N 1
ATOM 626 C CA . CYS A 1 89 ? 8.294 7.075 -5.130 1.00 97.62 89 CYS A CA 1
ATOM 627 C C . CYS A 1 89 ? 8.033 8.576 -5.334 1.00 97.62 89 CYS A C 1
ATOM 629 O O . CYS A 1 89 ? 7.166 8.928 -6.146 1.00 97.62 89 CYS A O 1
ATOM 631 N N . PRO A 1 90 ? 8.718 9.461 -4.589 1.00 96.00 90 PRO A N 1
ATOM 632 C CA . PRO A 1 90 ? 8.472 10.892 -4.668 1.00 96.00 90 PRO A CA 1
ATOM 633 C C . PRO A 1 90 ? 8.886 11.462 -6.033 1.00 96.00 90 PRO A C 1
ATOM 635 O O . PRO A 1 90 ? 9.854 10.990 -6.633 1.00 96.00 90 PRO A O 1
ATOM 638 N N . PRO A 1 91 ? 8.177 12.485 -6.538 1.00 96.00 91 PRO A N 1
ATOM 639 C CA . PRO A 1 91 ? 8.572 13.166 -7.759 1.00 96.00 91 PRO A CA 1
ATOM 640 C C . PRO A 1 91 ? 9.858 13.970 -7.531 1.00 96.00 91 PRO A C 1
ATOM 642 O O . PRO A 1 91 ? 10.073 14.540 -6.461 1.00 96.00 91 PRO A O 1
ATOM 645 N N . ASN A 1 92 ? 10.679 14.068 -8.570 1.00 95.44 92 ASN A N 1
ATOM 646 C CA . ASN A 1 92 ? 11.800 14.989 -8.651 1.00 95.44 92 ASN A CA 1
ATOM 647 C C . ASN A 1 92 ? 11.561 15.977 -9.801 1.00 95.44 92 ASN A C 1
ATOM 649 O O . ASN A 1 92 ? 11.988 15.763 -10.936 1.00 95.44 92 ASN A O 1
ATOM 653 N N . ASN A 1 93 ? 10.871 17.077 -9.493 1.00 93.75 93 ASN A N 1
ATOM 654 C CA . ASN A 1 93 ? 10.497 18.099 -10.477 1.00 93.75 93 ASN A CA 1
ATOM 655 C C . ASN A 1 93 ? 11.687 18.944 -10.971 1.00 93.75 93 ASN A C 1
ATOM 657 O O . ASN A 1 93 ? 11.517 19.746 -11.884 1.00 93.75 93 ASN A O 1
ATOM 661 N N . ALA A 1 94 ? 12.876 18.782 -10.379 1.00 95.38 94 ALA A N 1
ATOM 662 C CA . ALA A 1 94 ? 14.100 19.418 -10.861 1.00 95.38 94 ALA A CA 1
ATOM 663 C C . ALA A 1 94 ? 14.747 18.649 -12.028 1.00 95.38 94 ALA A C 1
ATOM 665 O O . ALA A 1 94 ? 15.642 19.178 -12.682 1.00 95.38 94 ALA A O 1
ATOM 666 N N . LEU A 1 95 ? 14.309 17.412 -12.292 1.00 94.25 95 LEU A N 1
ATOM 667 C CA . LEU A 1 95 ? 14.828 16.562 -13.359 1.00 94.25 95 LEU A CA 1
ATOM 668 C C . LEU A 1 95 ? 13.752 16.273 -14.413 1.00 94.25 95 LEU A C 1
ATOM 670 O O . LEU A 1 95 ? 12.571 16.136 -14.079 1.00 94.25 95 LEU A O 1
ATOM 674 N N . PRO A 1 96 ? 14.136 16.144 -15.694 1.00 92.25 96 PRO A N 1
ATOM 675 C CA . PRO A 1 96 ? 13.193 15.826 -16.751 1.00 92.25 96 PRO A CA 1
ATOM 676 C C . PRO A 1 96 ? 12.691 14.383 -16.626 1.00 92.25 96 PRO A C 1
ATOM 678 O O . PRO A 1 96 ? 13.376 13.478 -16.143 1.00 92.25 96 PRO A O 1
ATOM 681 N N . ASN A 1 97 ? 11.482 14.162 -17.136 1.00 91.06 97 ASN A N 1
ATOM 682 C CA . ASN A 1 97 ? 10.755 12.896 -17.047 1.00 91.06 97 ASN A CA 1
ATOM 683 C C . ASN A 1 97 ? 11.494 11.688 -17.642 1.00 91.06 97 ASN A C 1
ATOM 685 O O . ASN A 1 97 ? 11.249 10.563 -17.222 1.00 91.06 97 ASN A O 1
ATOM 689 N N . ASN A 1 98 ? 12.399 11.927 -18.589 1.00 88.44 98 ASN A N 1
ATOM 690 C CA . ASN A 1 98 ? 13.212 10.924 -19.271 1.00 88.44 98 ASN A CA 1
ATOM 691 C C . ASN A 1 98 ? 14.677 10.877 -18.793 1.00 88.44 98 ASN A C 1
ATOM 693 O O . ASN A 1 98 ? 15.479 10.160 -19.387 1.00 88.44 98 ASN A O 1
ATOM 697 N N . ALA A 1 99 ? 15.047 11.646 -17.764 1.00 89.50 99 ALA A N 1
ATOM 698 C CA . ALA A 1 99 ? 16.378 11.597 -17.166 1.00 89.50 99 ALA A CA 1
ATOM 699 C C . ALA A 1 99 ? 16.315 11.934 -15.667 1.00 89.50 99 ALA A C 1
ATOM 701 O O . ALA A 1 99 ? 16.703 13.013 -15.229 1.00 89.50 99 ALA A O 1
ATOM 702 N N . GLY A 1 100 ? 15.805 10.985 -14.877 1.00 87.69 100 GLY A N 1
ATOM 703 C CA . GLY A 1 100 ? 15.782 11.053 -13.409 1.00 87.69 100 GLY A CA 1
ATOM 704 C C . GLY A 1 100 ? 14.463 11.529 -12.793 1.00 87.69 100 GLY A C 1
ATOM 705 O O . GLY A 1 100 ? 14.229 11.288 -11.613 1.00 87.69 100 GLY A O 1
ATOM 706 N N . GLY A 1 101 ? 13.560 12.119 -13.579 1.00 93.56 101 GLY A N 1
ATOM 707 C CA . GLY A 1 101 ? 12.203 12.496 -13.165 1.00 93.56 101 GLY A CA 1
ATOM 708 C C . GLY A 1 101 ? 11.163 11.373 -13.291 1.00 93.56 101 GLY A C 1
ATOM 709 O O . GLY A 1 101 ? 10.004 11.654 -13.581 1.00 93.56 101 GLY A O 1
ATOM 710 N N . TRP A 1 102 ? 11.542 10.100 -13.130 1.00 94.06 102 TRP A N 1
ATOM 711 C CA . TRP A 1 102 ? 10.707 8.932 -13.479 1.00 94.06 102 TRP A CA 1
ATOM 712 C C . TRP A 1 102 ? 9.357 8.870 -12.748 1.00 94.06 102 TRP A C 1
ATOM 714 O O . TRP A 1 102 ? 8.357 8.423 -13.302 1.00 94.06 102 TRP A O 1
ATOM 724 N N . CYS A 1 103 ? 9.313 9.348 -11.503 1.00 97.06 103 CYS A N 1
ATOM 725 C CA . CYS A 1 103 ? 8.122 9.310 -10.648 1.00 97.06 103 CYS A CA 1
ATOM 726 C C . CYS A 1 103 ? 7.250 10.577 -10.727 1.00 97.06 103 CYS A C 1
ATOM 728 O O . CYS A 1 103 ? 6.253 10.692 -9.998 1.00 97.06 103 CYS A O 1
ATOM 730 N N . ASN A 1 104 ? 7.611 11.518 -11.607 1.00 96.81 104 ASN A N 1
ATOM 731 C CA . ASN A 1 104 ? 6.876 12.760 -11.827 1.00 96.81 104 ASN A CA 1
ATOM 732 C C . ASN A 1 104 ? 5.522 12.485 -12.501 1.00 96.81 104 ASN A C 1
ATOM 734 O O . ASN A 1 104 ? 5.456 11.699 -13.450 1.00 96.81 104 ASN A O 1
ATOM 738 N N . PRO A 1 105 ? 4.434 13.157 -12.089 1.00 95.12 105 PRO A N 1
ATOM 739 C CA . PRO A 1 105 ? 3.190 13.151 -12.851 1.00 95.12 105 PRO A CA 1
ATOM 740 C C . PRO A 1 105 ? 3.398 13.589 -14.317 1.00 95.12 105 PRO A C 1
ATOM 742 O O . PRO A 1 105 ? 4.219 14.470 -14.575 1.00 95.12 105 PRO A O 1
ATOM 745 N N . PRO A 1 106 ? 2.649 13.026 -15.285 1.00 95.19 106 PRO A N 1
ATOM 746 C CA . PRO A 1 106 ? 1.622 11.986 -15.151 1.00 95.19 106 PRO A CA 1
ATOM 747 C C . PRO A 1 106 ? 2.177 10.552 -15.293 1.00 95.19 106 PRO A C 1
ATOM 749 O O . PRO A 1 106 ? 1.423 9.633 -15.603 1.00 95.19 106 PRO A O 1
ATOM 752 N N . GLN A 1 107 ? 3.486 10.339 -15.127 1.00 95.94 107 GLN A N 1
ATOM 753 C CA . GLN A 1 107 ? 4.108 9.057 -15.445 1.00 95.94 107 GLN A CA 1
ATOM 754 C C . GLN A 1 107 ? 3.622 7.929 -14.539 1.00 95.94 107 GLN A C 1
ATOM 756 O O . GLN A 1 107 ? 3.599 8.046 -13.313 1.00 95.94 107 GLN A O 1
ATOM 761 N N . HIS A 1 108 ? 3.301 6.797 -15.162 1.00 98.25 108 HIS A N 1
ATOM 762 C CA . HIS A 1 108 ? 3.166 5.531 -14.463 1.00 98.25 108 HIS A CA 1
ATOM 763 C C . HIS A 1 108 ? 4.548 4.904 -14.319 1.00 98.25 108 HIS A C 1
ATOM 765 O O . HIS A 1 108 ? 5.145 4.449 -15.295 1.00 98.25 108 HIS A O 1
ATOM 771 N N . HIS A 1 109 ? 5.039 4.880 -13.088 1.00 98.62 109 HIS A N 1
ATOM 772 C CA . HIS A 1 109 ? 6.333 4.304 -12.749 1.00 98.62 109 HIS A CA 1
ATOM 773 C C . HIS A 1 109 ? 6.275 3.471 -11.470 1.00 98.62 109 HIS A C 1
ATOM 775 O O . HIS A 1 109 ? 5.616 3.864 -10.496 1.00 98.62 109 HIS A O 1
ATOM 781 N N . PHE A 1 110 ? 6.973 2.336 -11.497 1.00 98.81 110 PHE A N 1
ATOM 782 C CA . PHE A 1 110 ? 7.183 1.435 -10.369 1.00 98.81 110 PHE A CA 1
ATOM 783 C C . PHE A 1 110 ? 8.656 1.445 -9.979 1.00 98.81 110 PHE A C 1
ATOM 785 O O . PHE A 1 110 ? 9.510 1.040 -10.759 1.00 98.81 110 PHE A O 1
ATOM 792 N N . ASP A 1 111 ? 8.958 1.849 -8.756 1.00 98.38 111 ASP A N 1
ATOM 793 C CA . ASP A 1 111 ? 10.298 1.693 -8.209 1.00 98.38 111 ASP A CA 1
ATOM 794 C C . ASP A 1 111 ? 10.310 0.433 -7.336 1.00 98.38 111 ASP A C 1
ATOM 796 O O . ASP A 1 111 ? 9.758 0.391 -6.235 1.00 98.38 111 ASP A O 1
ATOM 800 N N . LEU A 1 112 ? 10.780 -0.664 -7.924 1.00 98.75 112 LEU A N 1
ATOM 801 C CA . LEU A 1 112 ? 10.683 -2.011 -7.367 1.00 98.75 112 LEU A CA 1
ATOM 802 C C . LEU A 1 112 ? 11.759 -2.249 -6.305 1.00 98.75 112 LEU A C 1
ATOM 804 O O . LEU A 1 112 ? 12.803 -1.606 -6.307 1.00 98.75 112 LEU A O 1
ATOM 808 N N . SER A 1 113 ? 11.570 -3.229 -5.424 1.00 98.19 113 SER A N 1
ATOM 809 C CA . SER A 1 113 ? 12.737 -3.748 -4.701 1.00 98.19 113 SER A CA 1
ATOM 810 C C . SER A 1 113 ? 13.736 -4.348 -5.705 1.00 98.19 113 SER A C 1
ATOM 812 O O . SER A 1 113 ? 13.338 -4.988 -6.687 1.00 98.19 113 SER A O 1
ATOM 814 N N . GLN A 1 114 ? 15.036 -4.178 -5.463 1.00 98.12 114 GLN A N 1
ATOM 815 C CA . GLN A 1 114 ? 16.065 -4.774 -6.319 1.00 98.12 114 GLN A CA 1
ATOM 816 C C . GLN A 1 114 ? 15.852 -6.277 -6.601 1.00 98.12 114 GLN A C 1
ATOM 818 O O . GLN A 1 114 ? 15.875 -6.649 -7.779 1.00 98.12 114 GLN A O 1
ATOM 823 N N . PRO A 1 115 ? 15.619 -7.157 -5.600 1.00 97.69 115 PRO A N 1
ATOM 824 C CA . PRO A 1 115 ? 15.461 -8.580 -5.880 1.00 97.69 115 PRO A CA 1
ATOM 825 C C . PRO A 1 115 ? 14.310 -8.860 -6.846 1.00 97.69 115 PRO A C 1
ATOM 827 O O . PRO A 1 115 ? 14.505 -9.640 -7.771 1.00 97.69 115 PRO A O 1
ATOM 830 N N . VAL A 1 116 ? 13.149 -8.200 -6.705 1.00 98.25 116 VAL A N 1
ATOM 831 C CA . VAL A 1 116 ? 12.004 -8.462 -7.595 1.00 98.25 116 VAL A CA 1
ATOM 832 C C . VAL A 1 116 ? 12.204 -7.882 -8.999 1.00 98.25 116 VAL A C 1
ATOM 834 O O . VAL A 1 116 ? 11.792 -8.502 -9.977 1.00 98.25 116 VAL A O 1
ATOM 837 N N . PHE A 1 117 ? 12.892 -6.742 -9.128 1.00 98.62 117 PHE A N 1
ATOM 838 C CA . PHE A 1 117 ? 13.263 -6.170 -10.428 1.00 98.62 117 PHE A CA 1
ATOM 839 C C . PHE A 1 117 ? 14.114 -7.140 -11.253 1.00 98.62 117 PHE A C 1
ATOM 841 O O . PHE A 1 117 ? 13.852 -7.354 -12.439 1.00 98.62 117 PHE A O 1
ATOM 848 N N . GLN A 1 118 ? 15.090 -7.787 -10.608 1.00 98.19 118 GLN A N 1
ATOM 849 C CA . GLN A 1 118 ? 16.023 -8.698 -11.271 1.00 98.19 118 GLN A CA 1
ATOM 850 C C . GLN A 1 118 ? 15.381 -9.996 -11.794 1.00 98.19 118 GLN A C 1
ATOM 852 O O . GLN A 1 118 ? 16.040 -10.744 -12.511 1.00 98.19 118 GLN A O 1
ATOM 857 N N . HIS A 1 119 ? 14.102 -10.253 -11.498 1.00 98.38 119 HIS A N 1
ATOM 858 C CA . HIS A 1 119 ? 13.340 -11.335 -12.129 1.00 98.38 119 HIS A CA 1
ATOM 859 C C . HIS A 1 119 ? 12.806 -10.977 -13.525 1.00 98.38 119 HIS A C 1
ATOM 861 O O . HIS A 1 119 ? 12.499 -11.886 -14.290 1.00 98.38 119 HIS A O 1
ATOM 867 N N . ILE A 1 120 ? 12.677 -9.688 -13.866 1.00 98.50 120 ILE A N 1
ATOM 868 C CA . ILE A 1 120 ? 12.151 -9.238 -15.171 1.00 98.50 120 ILE A CA 1
ATOM 869 C C . ILE A 1 120 ? 13.143 -8.406 -15.982 1.00 98.50 120 ILE A C 1
ATOM 871 O O . ILE A 1 120 ? 12.892 -8.157 -17.159 1.00 98.50 120 ILE A O 1
ATOM 875 N N . ALA A 1 121 ? 14.250 -7.966 -15.387 1.00 98.31 121 ALA A N 1
ATOM 876 C CA . ALA A 1 121 ? 15.241 -7.145 -16.065 1.00 98.31 121 ALA A CA 1
ATOM 877 C C . ALA A 1 121 ? 16.653 -7.359 -15.516 1.00 98.31 121 ALA A C 1
ATOM 879 O O . ALA A 1 121 ? 16.855 -7.700 -14.352 1.00 98.31 121 ALA A O 1
ATOM 880 N N . GLN A 1 122 ? 17.659 -7.121 -16.351 1.00 97.75 122 GLN A N 1
ATOM 881 C CA . GLN A 1 122 ? 19.050 -7.142 -15.908 1.00 97.75 122 GLN A CA 1
ATOM 882 C C . GLN A 1 122 ? 19.352 -5.943 -15.001 1.00 97.75 122 GLN A C 1
ATOM 884 O O . GLN A 1 122 ? 19.014 -4.811 -15.332 1.00 97.75 122 GLN A O 1
ATOM 889 N N . TYR A 1 123 ? 20.090 -6.165 -13.909 1.00 96.31 123 TYR A N 1
ATOM 890 C CA . TYR A 1 123 ? 20.505 -5.113 -12.965 1.00 96.31 123 TYR A CA 1
ATOM 891 C C . TYR A 1 123 ? 21.115 -3.878 -13.656 1.00 96.31 123 TYR A C 1
ATOM 893 O O . TYR A 1 123 ? 20.790 -2.743 -13.321 1.00 96.31 123 TYR A O 1
ATOM 901 N N . ARG A 1 124 ? 21.964 -4.098 -14.671 1.00 96.62 124 ARG A N 1
ATOM 902 C CA . ARG A 1 124 ? 22.665 -3.032 -15.409 1.00 96.62 124 ARG A CA 1
ATOM 903 C C . ARG A 1 124 ? 21.751 -2.139 -16.252 1.00 96.62 124 ARG A C 1
ATOM 905 O O . ARG A 1 124 ? 22.211 -1.092 -16.691 1.00 96.62 124 ARG A O 1
ATOM 912 N N . ALA A 1 125 ? 20.503 -2.539 -16.490 1.00 96.00 125 ALA A N 1
ATOM 913 C CA . ALA A 1 125 ? 19.551 -1.724 -17.234 1.00 96.00 125 ALA A CA 1
ATOM 914 C C . ALA A 1 125 ? 19.208 -0.430 -16.481 1.00 96.00 125 ALA A C 1
ATOM 916 O O . ALA A 1 125 ? 19.021 0.612 -17.102 1.00 96.00 125 ALA A O 1
ATOM 917 N N . GLY A 1 126 ? 19.142 -0.493 -15.144 1.00 95.25 126 GLY A N 1
ATOM 918 C CA . GLY A 1 126 ? 18.734 0.611 -14.268 1.00 95.25 126 GLY A CA 1
ATOM 919 C C . GLY A 1 126 ? 17.241 0.944 -14.367 1.00 95.25 126 GLY A C 1
ATOM 920 O O . GLY A 1 126 ? 16.545 0.968 -13.356 1.00 95.25 126 GLY A O 1
ATOM 921 N N . ILE A 1 127 ? 16.741 1.140 -15.586 1.00 97.44 127 ILE A N 1
ATOM 922 C CA . ILE A 1 127 ? 15.343 1.389 -15.924 1.00 97.44 127 ILE A CA 1
ATOM 923 C C . ILE A 1 127 ? 14.934 0.540 -17.128 1.00 97.44 127 ILE A C 1
ATOM 925 O O . ILE A 1 127 ? 15.705 0.380 -18.072 1.00 97.44 127 ILE A O 1
ATOM 929 N N . VAL A 1 128 ? 13.709 0.015 -17.110 1.00 98.19 128 VAL A N 1
ATOM 930 C CA . VAL A 1 128 ? 13.130 -0.703 -18.251 1.00 98.19 128 VAL A CA 1
ATOM 931 C C . VAL A 1 128 ? 11.689 -0.274 -18.540 1.00 98.19 128 VAL A C 1
ATOM 933 O O . VAL A 1 128 ? 10.940 0.044 -17.608 1.00 98.19 128 VAL A O 1
ATOM 936 N N . PRO A 1 129 ? 11.262 -0.288 -19.814 1.00 98.06 129 PRO A N 1
ATOM 937 C CA . PRO A 1 129 ? 9.849 -0.242 -20.165 1.00 98.06 129 PRO A CA 1
ATOM 938 C C . PRO A 1 129 ? 9.128 -1.497 -19.662 1.00 98.06 129 PRO A C 1
ATOM 940 O O . PRO A 1 129 ? 9.567 -2.632 -19.865 1.00 98.06 129 PRO A O 1
ATOM 943 N N . VAL A 1 130 ? 7.986 -1.298 -19.011 1.00 98.69 130 VAL A N 1
ATOM 944 C CA . VAL A 1 130 ? 7.150 -2.384 -18.497 1.00 98.69 130 VAL A CA 1
ATOM 945 C C . VAL A 1 130 ? 5.706 -2.212 -18.934 1.00 98.69 130 VAL A C 1
ATOM 947 O O . VAL A 1 130 ? 5.236 -1.118 -19.243 1.00 98.69 130 VAL A O 1
ATOM 950 N N . ALA A 1 131 ? 4.975 -3.314 -18.915 1.00 98.50 131 ALA A N 1
ATOM 951 C CA . ALA A 1 131 ? 3.530 -3.296 -18.960 1.00 98.50 131 ALA A CA 1
ATOM 952 C C . ALA A 1 131 ? 2.999 -3.874 -17.647 1.00 98.50 131 ALA A C 1
ATOM 954 O O . ALA A 1 131 ? 3.539 -4.863 -17.145 1.00 98.50 131 ALA A O 1
ATOM 955 N N . TYR A 1 132 ? 1.940 -3.282 -17.096 1.00 98.69 132 TYR A N 1
ATOM 956 C CA . TYR A 1 132 ? 1.348 -3.723 -15.836 1.00 98.69 132 TYR A CA 1
ATOM 957 C C . TYR A 1 132 ? -0.176 -3.851 -15.895 1.00 98.69 132 TYR A C 1
ATOM 959 O O . TYR A 1 132 ? -0.837 -3.263 -16.752 1.00 98.69 132 TYR A O 1
ATOM 967 N N . ARG A 1 133 ? -0.745 -4.593 -14.941 1.00 98.12 133 ARG A N 1
ATOM 968 C CA . ARG A 1 133 ? -2.189 -4.633 -14.664 1.00 98.12 133 ARG A CA 1
ATOM 969 C C . ARG A 1 133 ? -2.463 -4.870 -13.179 1.00 98.12 133 ARG A C 1
ATOM 971 O O . ARG A 1 133 ? -1.651 -5.489 -12.492 1.00 98.12 133 ARG A O 1
ATOM 978 N N . ARG A 1 134 ? -3.611 -4.401 -12.675 1.00 97.38 134 ARG A N 1
ATOM 979 C CA . ARG A 1 134 ? -4.097 -4.747 -11.324 1.00 97.38 134 ARG A CA 1
ATOM 980 C C . ARG A 1 134 ? -4.467 -6.230 -11.276 1.00 97.38 134 ARG A C 1
ATOM 982 O O . ARG A 1 134 ? -5.138 -6.723 -12.178 1.00 97.38 134 ARG A O 1
ATOM 989 N N . VAL A 1 135 ? -4.081 -6.910 -10.201 1.00 97.25 135 VAL A N 1
ATOM 990 C CA . VAL A 1 135 ? -4.456 -8.304 -9.924 1.00 97.25 135 VAL A CA 1
ATOM 991 C C . VAL A 1 135 ? -4.936 -8.449 -8.485 1.00 97.25 135 VAL A C 1
ATOM 993 O O . VAL A 1 135 ? -4.627 -7.618 -7.632 1.00 97.25 135 VAL A O 1
ATOM 996 N N . ALA A 1 136 ? -5.685 -9.514 -8.203 1.00 96.88 136 ALA A N 1
ATOM 997 C CA . ALA A 1 136 ? -6.099 -9.817 -6.840 1.00 96.88 136 ALA A CA 1
ATOM 998 C C . ALA A 1 136 ? -4.888 -10.186 -5.962 1.00 96.88 136 ALA A C 1
ATOM 1000 O O . ALA A 1 136 ? -4.076 -11.046 -6.312 1.00 96.88 136 ALA A O 1
ATOM 1001 N N . CYS A 1 137 ? -4.797 -9.567 -4.790 1.00 97.38 137 CYS A N 1
ATOM 1002 C CA . CYS A 1 137 ? -3.826 -9.880 -3.759 1.00 97.38 137 CYS A CA 1
ATOM 1003 C C . CYS A 1 137 ? -4.125 -11.228 -3.107 1.00 97.38 137 CYS A C 1
ATOM 1005 O O . CYS A 1 137 ? -5.157 -11.418 -2.458 1.00 97.38 137 CYS A O 1
ATOM 1007 N N . ARG A 1 138 ? -3.170 -12.155 -3.215 1.00 94.56 138 ARG A N 1
ATOM 1008 C CA . ARG A 1 138 ? -3.207 -13.441 -2.514 1.00 94.56 138 ARG A CA 1
ATOM 1009 C C . ARG A 1 138 ? -2.535 -13.297 -1.152 1.00 94.56 138 ARG A C 1
ATOM 1011 O O . ARG A 1 138 ? -1.326 -13.092 -1.077 1.00 94.56 138 ARG A O 1
ATOM 1018 N N . ARG A 1 139 ? -3.314 -13.414 -0.076 1.00 95.06 139 ARG A N 1
ATOM 1019 C CA . ARG A 1 139 ? -2.830 -13.358 1.311 1.00 95.06 139 ARG A CA 1
ATOM 1020 C C . ARG A 1 139 ? -3.227 -14.615 2.067 1.00 95.06 139 ARG A C 1
ATOM 1022 O O . ARG A 1 139 ? -4.319 -15.138 1.870 1.00 95.06 139 ARG A O 1
ATOM 1029 N N . LYS A 1 140 ? -2.335 -15.091 2.936 1.00 93.88 140 LYS A N 1
ATOM 1030 C CA . LYS A 1 140 ? -2.629 -16.171 3.884 1.00 93.88 140 LYS A CA 1
ATOM 1031 C C . LYS A 1 140 ? -3.088 -15.565 5.209 1.00 93.88 140 LYS A C 1
ATOM 1033 O O . LYS A 1 140 ? -2.546 -14.551 5.648 1.00 93.88 140 LYS A O 1
ATOM 1038 N N . GLY A 1 141 ? -4.057 -16.208 5.853 1.00 96.00 141 GLY A N 1
ATOM 1039 C CA . GLY A 1 141 ? -4.652 -15.717 7.095 1.00 96.00 141 GLY A CA 1
ATOM 1040 C C . GLY A 1 141 ? -5.593 -14.524 6.895 1.00 96.00 141 GLY A C 1
ATOM 1041 O O . GLY A 1 141 ? -6.033 -14.221 5.784 1.00 96.00 141 GLY A O 1
ATOM 1042 N N . GLY A 1 142 ? -5.924 -13.865 8.001 1.00 97.75 142 GLY A N 1
ATOM 1043 C CA . GLY A 1 142 ? -6.868 -12.752 8.044 1.00 97.75 142 GLY A CA 1
ATOM 1044 C C . GLY A 1 142 ? -6.247 -11.379 7.826 1.00 97.75 142 GLY A C 1
ATOM 1045 O O . GLY A 1 142 ? -5.026 -11.219 7.892 1.00 97.75 142 GLY A O 1
ATOM 1046 N N . ILE A 1 143 ? -7.107 -10.378 7.642 1.00 98.69 143 ILE A N 1
ATOM 1047 C CA . ILE A 1 143 ? -6.714 -8.973 7.774 1.00 98.69 143 ILE A CA 1
ATOM 1048 C C . ILE A 1 143 ? -6.189 -8.755 9.195 1.00 98.69 143 ILE A C 1
ATOM 1050 O O . ILE A 1 143 ? -6.773 -9.259 10.157 1.00 98.69 143 ILE A O 1
ATOM 1054 N N . ARG A 1 144 ? -5.086 -8.020 9.327 1.00 98.69 144 ARG A N 1
ATOM 1055 C CA . ARG A 1 144 ? -4.468 -7.718 10.619 1.00 98.69 144 ARG A CA 1
ATOM 1056 C C . ARG A 1 144 ? -4.754 -6.279 11.019 1.00 98.69 144 ARG A C 1
ATOM 1058 O O . ARG A 1 144 ? -4.640 -5.375 10.196 1.00 98.69 144 ARG A O 1
ATOM 1065 N N . PHE A 1 145 ? -5.095 -6.099 12.288 1.00 98.75 145 PHE A N 1
ATOM 1066 C CA . PHE A 1 145 ? -5.418 -4.824 12.913 1.00 98.75 145 PHE A CA 1
ATOM 1067 C C . PHE A 1 145 ? -4.426 -4.582 14.048 1.00 98.75 145 PHE A C 1
ATOM 1069 O O . PHE A 1 145 ? -4.563 -5.183 15.116 1.00 98.75 145 PHE A O 1
ATOM 1076 N N . THR A 1 146 ? -3.418 -3.742 13.818 1.00 98.62 146 THR A N 1
ATOM 1077 C CA . THR A 1 146 ? -2.497 -3.307 14.877 1.00 98.62 146 THR A CA 1
ATOM 1078 C C . THR A 1 146 ? -3.037 -2.028 15.497 1.00 98.62 146 THR A C 1
ATOM 1080 O O . THR A 1 146 ? -3.137 -1.010 14.814 1.00 98.62 146 THR A O 1
ATOM 1083 N N . ILE A 1 147 ? -3.413 -2.083 16.773 1.00 98.38 147 ILE A N 1
ATOM 1084 C CA . ILE A 1 147 ? -4.067 -0.973 17.470 1.00 98.38 147 ILE A CA 1
ATOM 1085 C C . ILE A 1 147 ? -3.004 -0.161 18.207 1.00 98.38 147 ILE A C 1
ATOM 1087 O O . ILE A 1 147 ? -2.405 -0.650 19.155 1.00 98.38 147 ILE A O 1
ATOM 1091 N N . ASN A 1 148 ? -2.786 1.083 17.797 1.00 97.88 148 ASN A N 1
ATOM 1092 C CA . ASN A 1 148 ? -1.879 2.046 18.426 1.00 97.88 148 ASN A CA 1
ATOM 1093 C C . ASN A 1 148 ? -2.652 3.288 18.900 1.00 97.88 148 ASN A C 1
ATOM 1095 O O . ASN A 1 148 ? -3.857 3.404 18.673 1.00 97.88 148 ASN A O 1
ATOM 1099 N N . GLY A 1 149 ? -1.954 4.228 19.540 1.00 96.25 149 GLY A N 1
ATOM 1100 C CA . GLY A 1 149 ? -2.521 5.497 20.000 1.00 96.25 149 GLY A CA 1
ATOM 1101 C C . GLY A 1 149 ? -2.677 5.573 21.521 1.00 96.25 149 GLY A C 1
ATOM 1102 O O . GLY A 1 149 ? -1.810 5.103 22.253 1.00 96.25 149 GLY A O 1
ATOM 1103 N N . HIS A 1 150 ? -3.748 6.215 21.985 1.00 95.00 150 HIS A N 1
ATOM 1104 C CA . HIS A 1 150 ? -4.096 6.402 23.395 1.00 95.00 150 HIS A CA 1
ATOM 1105 C C . HIS A 1 150 ? -5.626 6.476 23.588 1.00 95.00 150 HIS A C 1
ATOM 1107 O O . HIS A 1 150 ? -6.393 6.431 22.632 1.00 95.00 150 HIS A O 1
ATOM 1113 N N . SER A 1 151 ? -6.106 6.614 24.829 1.00 93.25 151 SER A N 1
ATOM 1114 C CA . SER A 1 151 ? -7.518 6.400 25.212 1.00 93.25 151 SER A CA 1
ATOM 1115 C C . SER A 1 151 ? -8.598 7.166 24.426 1.00 93.25 151 SER A C 1
ATOM 1117 O O . SER A 1 151 ? -9.748 6.745 24.435 1.00 93.25 151 SER A O 1
ATOM 1119 N N . TYR A 1 152 ? -8.260 8.271 23.758 1.00 94.38 152 TYR A N 1
ATOM 1120 C CA . TYR A 1 152 ? -9.185 9.096 22.961 1.00 94.38 152 TYR A CA 1
ATOM 1121 C C . TYR A 1 152 ? -8.701 9.293 21.517 1.00 94.38 152 TYR A C 1
ATOM 1123 O O . TYR A 1 152 ? -9.204 10.144 20.793 1.00 94.38 152 TYR A O 1
ATOM 1131 N N . PHE A 1 153 ? -7.705 8.514 21.105 1.00 96.62 153 PHE A N 1
ATOM 1132 C CA . PHE A 1 153 ? -7.134 8.527 19.768 1.00 96.62 153 PHE A CA 1
ATOM 1133 C C . PHE A 1 153 ? -6.634 7.122 19.449 1.00 96.62 153 PHE A C 1
ATOM 1135 O O . PHE A 1 153 ? -5.585 6.695 19.921 1.00 96.62 153 PHE A O 1
ATOM 1142 N N . ASN A 1 154 ? -7.383 6.390 18.639 1.00 97.38 154 ASN A N 1
ATOM 1143 C CA . ASN A 1 154 ? -7.011 5.054 18.198 1.00 97.38 154 ASN A CA 1
ATOM 1144 C C . ASN A 1 154 ? -6.457 5.166 16.787 1.00 97.38 154 ASN A C 1
ATOM 1146 O O . ASN A 1 154 ? -7.173 5.617 15.896 1.00 97.38 154 ASN A O 1
ATOM 1150 N N . LEU A 1 155 ? -5.222 4.721 16.583 1.00 98.38 155 LEU A N 1
ATOM 1151 C CA . LEU A 1 155 ? -4.579 4.621 15.281 1.00 98.38 155 LEU A CA 1
ATOM 1152 C C . LEU A 1 155 ? -4.422 3.144 14.925 1.00 98.38 155 LEU A C 1
ATOM 1154 O O . LEU A 1 155 ? -3.579 2.447 15.483 1.00 98.38 155 LEU A O 1
ATOM 1158 N N . VAL A 1 156 ? -5.248 2.658 14.009 1.00 98.56 156 VAL A N 1
ATOM 1159 C CA . VAL A 1 156 ? -5.278 1.253 13.608 1.00 98.56 156 VAL A CA 1
ATOM 1160 C C . VAL A 1 156 ? -4.587 1.099 12.263 1.00 98.56 156 VAL A C 1
ATOM 1162 O O . VAL A 1 156 ? -5.077 1.587 11.243 1.00 98.56 156 VAL A O 1
ATOM 1165 N N . LEU A 1 157 ? -3.453 0.405 12.262 1.00 98.50 157 LEU A N 1
ATOM 1166 C CA . LEU A 1 157 ? -2.788 -0.010 11.034 1.00 98.50 157 LEU A CA 1
ATOM 1167 C C . LEU A 1 157 ? -3.472 -1.272 10.507 1.00 98.50 157 LEU A C 1
ATOM 1169 O O . LEU A 1 157 ? -3.560 -2.279 11.216 1.00 98.50 157 LEU A O 1
ATOM 1173 N N . ILE A 1 158 ? -3.929 -1.216 9.257 1.00 98.56 158 ILE A N 1
ATOM 1174 C CA . ILE A 1 158 ? -4.539 -2.357 8.572 1.00 98.56 158 ILE A CA 1
ATOM 1175 C C . ILE A 1 158 ? -3.527 -2.971 7.613 1.00 98.56 158 ILE A C 1
ATOM 1177 O O . ILE A 1 158 ? -3.054 -2.308 6.691 1.00 98.56 158 ILE A O 1
ATOM 1181 N N . THR A 1 159 ? -3.209 -4.252 7.805 1.00 98.31 159 THR A N 1
ATOM 1182 C CA . THR A 1 159 ? -2.288 -4.997 6.933 1.00 98.31 159 THR A CA 1
ATOM 1183 C C . THR A 1 159 ? -2.869 -6.340 6.496 1.00 98.31 159 THR A C 1
ATOM 1185 O O . THR A 1 159 ? -3.919 -6.780 6.968 1.00 98.31 159 THR A O 1
ATOM 1188 N N . ASN A 1 160 ? -2.171 -7.007 5.569 1.00 97.81 160 ASN A N 1
ATOM 1189 C CA . ASN A 1 160 ? -2.508 -8.350 5.088 1.00 97.81 160 ASN A CA 1
ATOM 1190 C C . ASN A 1 160 ? -3.901 -8.449 4.434 1.00 97.81 160 ASN A C 1
ATOM 1192 O O . ASN A 1 160 ? -4.608 -9.444 4.588 1.00 97.81 160 ASN A O 1
ATOM 1196 N N . VAL A 1 161 ? -4.307 -7.417 3.694 1.00 98.50 161 VAL A N 1
ATOM 1197 C CA . VAL A 1 161 ? -5.590 -7.383 2.979 1.00 98.50 161 VAL A CA 1
ATOM 1198 C C . VAL A 1 161 ? -5.473 -8.156 1.660 1.00 98.50 161 VAL A C 1
ATOM 1200 O O . VAL A 1 161 ? -4.579 -7.901 0.850 1.00 98.50 161 VAL A O 1
ATOM 1203 N N . GLY A 1 162 ? -6.336 -9.156 1.475 1.00 97.88 162 GLY A N 1
ATOM 1204 C CA . GLY A 1 162 ? -6.484 -9.916 0.231 1.00 97.88 162 GLY A CA 1
ATOM 1205 C C . GLY A 1 162 ? -7.505 -9.284 -0.721 1.00 97.88 162 GLY A C 1
ATOM 1206 O O . GLY A 1 162 ? -8.057 -8.220 -0.449 1.00 97.88 162 GLY A O 1
ATOM 1207 N N . GLY A 1 163 ? -7.782 -9.940 -1.849 1.00 97.38 163 GLY A N 1
ATOM 1208 C CA . GLY A 1 163 ? -8.734 -9.421 -2.838 1.00 97.38 163 GLY A CA 1
ATOM 1209 C C . GLY A 1 163 ? -8.173 -8.189 -3.548 1.00 97.38 163 GLY A C 1
ATOM 1210 O O . GLY A 1 163 ? -7.069 -8.251 -4.076 1.00 97.38 163 GLY A O 1
ATOM 1211 N N . ALA A 1 164 ? -8.886 -7.066 -3.560 1.00 97.56 164 ALA A N 1
ATOM 1212 C CA . ALA A 1 164 ? -8.386 -5.839 -4.186 1.00 97.56 164 ALA A CA 1
ATOM 1213 C C . ALA A 1 164 ? -7.071 -5.316 -3.564 1.00 97.56 164 ALA A C 1
ATOM 1215 O O . ALA A 1 164 ? -6.248 -4.730 -4.272 1.00 97.56 164 ALA A O 1
ATOM 1216 N N . GLY A 1 165 ? -6.870 -5.565 -2.263 1.00 97.81 165 GLY A N 1
ATOM 1217 C CA . GLY A 1 165 ? -5.678 -5.198 -1.494 1.00 97.81 165 GLY A CA 1
ATOM 1218 C C . GLY A 1 165 ? -5.711 -3.790 -0.899 1.00 97.81 165 GLY A C 1
ATOM 1219 O O . GLY A 1 165 ? -5.363 -3.615 0.266 1.00 97.81 165 GLY A O 1
ATOM 1220 N N . ASP A 1 166 ? -6.160 -2.794 -1.659 1.00 97.69 166 ASP A N 1
ATOM 1221 C CA . ASP A 1 166 ? -6.294 -1.411 -1.202 1.00 97.69 166 ASP A CA 1
ATOM 1222 C C . ASP A 1 166 ? -7.614 -1.133 -0.479 1.00 97.69 166 ASP A C 1
ATOM 1224 O O . ASP A 1 166 ? -8.711 -1.338 -1.004 1.00 97.69 166 ASP A O 1
ATOM 1228 N N . VAL A 1 167 ? -7.496 -0.602 0.738 1.00 98.44 167 VAL A N 1
ATOM 1229 C CA . VAL A 1 167 ? -8.629 -0.242 1.596 1.00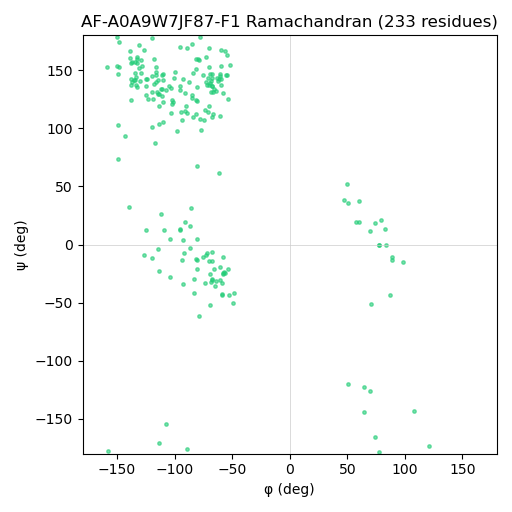 98.44 167 VAL A CA 1
ATOM 1230 C C . VAL A 1 167 ? -9.033 1.207 1.358 1.00 98.44 167 VAL A C 1
ATOM 1232 O O . VAL A 1 167 ? -8.199 2.112 1.381 1.00 98.44 167 VAL A O 1
ATOM 1235 N N . HIS A 1 168 ? -10.331 1.418 1.146 1.00 97.75 168 HIS A N 1
ATOM 1236 C CA . HIS A 1 168 ? -10.924 2.718 0.819 1.00 97.75 168 HIS A CA 1
ATOM 1237 C C . HIS A 1 168 ? -11.841 3.249 1.921 1.00 97.75 168 HIS A C 1
ATOM 1239 O O . HIS A 1 168 ? -12.017 4.460 2.027 1.00 97.75 168 HIS A O 1
ATOM 1245 N N . ALA A 1 169 ? -12.383 2.381 2.777 1.00 98.56 169 ALA A N 1
ATOM 1246 C CA . ALA A 1 169 ? -13.115 2.810 3.963 1.00 98.56 169 ALA A CA 1
ATOM 1247 C C . ALA A 1 169 ? -12.976 1.810 5.109 1.00 98.56 169 ALA A C 1
ATOM 1249 O O . ALA A 1 169 ? -12.929 0.595 4.901 1.00 98.56 169 ALA A O 1
ATOM 1250 N N . VAL A 1 170 ? -12.963 2.336 6.332 1.00 98.81 170 VAL A N 1
ATOM 1251 C CA . VAL A 1 170 ? -12.919 1.545 7.560 1.00 98.81 170 VAL A CA 1
ATOM 1252 C C . VAL A 1 170 ? -13.937 2.094 8.542 1.00 98.81 170 VAL A C 1
ATOM 1254 O O . VAL A 1 170 ? -14.108 3.305 8.659 1.00 98.81 170 VAL A O 1
ATOM 1257 N N . ALA A 1 171 ? -14.604 1.205 9.269 1.00 98.81 171 ALA A N 1
ATOM 1258 C CA . ALA A 1 171 ? -15.379 1.562 10.445 1.00 98.81 171 ALA A CA 1
ATOM 1259 C C . ALA A 1 171 ? -15.003 0.66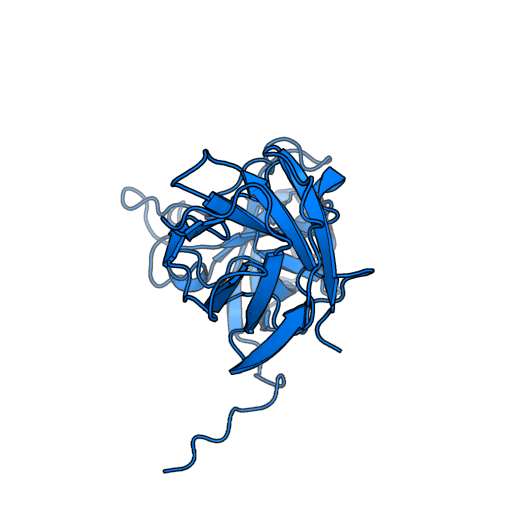8 11.629 1.00 98.81 171 ALA A C 1
ATOM 1261 O O . ALA A 1 171 ? -14.696 -0.514 11.455 1.00 98.81 171 ALA A O 1
ATOM 1262 N N . VAL A 1 172 ? -15.072 1.229 12.832 1.00 98.81 172 VAL A N 1
ATOM 1263 C CA . VAL A 1 172 ? -14.843 0.534 14.101 1.00 98.81 172 VAL A CA 1
ATOM 1264 C C . VAL A 1 172 ? -16.125 0.523 14.927 1.00 98.81 172 VAL A C 1
ATOM 1266 O O . VAL A 1 172 ? -16.944 1.439 14.840 1.00 98.81 172 VAL A O 1
ATOM 1269 N N . LYS A 1 173 ? -16.322 -0.528 15.717 1.00 98.56 173 LYS A N 1
ATOM 1270 C CA . LYS A 1 173 ? -17.407 -0.632 16.693 1.00 98.56 173 LYS A CA 1
ATOM 1271 C C . LYS A 1 173 ? -16.868 -1.239 17.985 1.00 98.56 173 LYS A C 1
ATOM 1273 O O . LYS A 1 173 ? -16.336 -2.346 17.950 1.00 98.56 173 LYS A O 1
ATOM 1278 N N . GLY A 1 174 ? -17.043 -0.546 19.106 1.00 98.44 174 GLY A N 1
ATOM 1279 C CA . GLY A 1 174 ? -16.871 -1.107 20.443 1.00 98.44 174 GLY A CA 1
ATOM 1280 C C . GLY A 1 174 ? -18.115 -1.877 20.898 1.00 98.44 174 GLY A C 1
ATOM 1281 O O . GLY A 1 174 ? -19.218 -1.656 20.392 1.00 98.44 174 GLY A O 1
ATOM 1282 N N . SER A 1 175 ? -17.974 -2.764 21.882 1.00 98.50 175 SER A N 1
ATOM 1283 C CA . SER A 1 175 ? -19.106 -3.502 22.468 1.00 98.50 175 SER A CA 1
ATOM 1284 C C . SER A 1 175 ? -20.212 -2.611 23.045 1.00 98.50 175 SER A C 1
ATOM 1286 O O . SER A 1 175 ? -21.354 -3.055 23.130 1.00 98.50 175 SER A O 1
ATOM 1288 N N . ARG A 1 176 ? -19.899 -1.361 23.409 1.00 97.81 176 ARG A N 1
ATOM 1289 C CA . ARG A 1 176 ? -20.839 -0.366 23.950 1.00 97.81 176 ARG A CA 1
ATOM 1290 C C . ARG A 1 176 ? -21.141 0.771 22.965 1.00 97.81 176 ARG A C 1
ATOM 1292 O O . ARG A 1 176 ? -21.708 1.781 23.365 1.00 97.81 176 ARG A O 1
ATOM 1299 N N . THR A 1 177 ? -20.761 0.640 21.690 1.00 96.75 177 THR A N 1
ATOM 1300 C CA . THR A 1 177 ? -20.978 1.678 20.666 1.00 96.75 177 THR A CA 1
ATOM 1301 C C . THR A 1 177 ? -21.708 1.140 19.431 1.00 96.75 177 THR A C 1
ATOM 1303 O O . THR A 1 177 ? -21.827 -0.068 19.208 1.00 96.75 177 THR A O 1
ATOM 1306 N N . GLY A 1 178 ? -22.174 2.057 18.577 1.00 97.69 178 GLY A N 1
ATOM 1307 C CA . GLY A 1 178 ? -22.513 1.760 17.183 1.00 97.69 178 GLY A CA 1
ATOM 1308 C C . GLY A 1 178 ? -21.269 1.667 16.289 1.00 97.69 178 GLY A C 1
ATOM 1309 O O . GLY A 1 178 ? -20.144 1.875 16.749 1.00 97.69 178 GLY A O 1
ATOM 1310 N N . TRP A 1 179 ? -21.478 1.367 15.003 1.00 98.44 179 TRP A N 1
ATOM 1311 C CA . TRP A 1 179 ? -20.433 1.496 13.981 1.00 98.44 179 TRP A CA 1
ATOM 1312 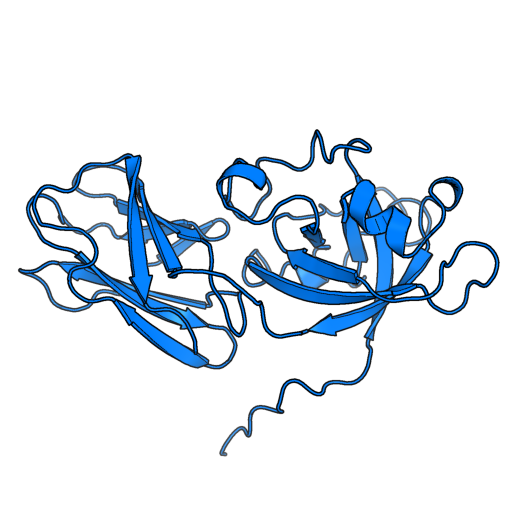C C . TRP A 1 179 ? -20.096 2.967 13.754 1.00 98.44 179 TRP A C 1
ATOM 1314 O O . TRP A 1 179 ? -20.990 3.779 13.536 1.00 98.44 179 TRP A O 1
ATOM 1324 N N . GLN A 1 180 ? -18.809 3.285 13.760 1.00 98.25 180 GLN A N 1
ATOM 1325 C CA . GLN A 1 180 ? -18.292 4.629 13.545 1.00 98.25 180 GLN A CA 1
ATOM 1326 C C . GLN A 1 180 ? -17.287 4.598 12.393 1.00 98.25 180 GLN A C 1
ATOM 1328 O O . GLN A 1 180 ? -16.385 3.754 12.420 1.00 98.25 180 GLN A O 1
ATOM 1333 N N . PRO A 1 181 ? -17.415 5.473 11.382 1.00 98.44 181 PRO A N 1
ATOM 1334 C CA . PRO A 1 181 ? -16.406 5.578 10.339 1.00 98.44 181 PRO A CA 1
ATOM 1335 C C . PRO A 1 181 ? -15.073 6.034 10.940 1.00 98.44 181 PRO A C 1
ATOM 1337 O O . PRO A 1 181 ? -15.034 6.853 11.857 1.00 98.44 181 PRO A O 1
ATOM 1340 N N . MET A 1 182 ? -13.982 5.493 10.412 1.00 98.62 182 MET A N 1
ATOM 1341 C CA . MET A 1 182 ? -12.625 5.922 10.722 1.00 98.62 182 MET A CA 1
ATOM 1342 C C . MET A 1 182 ? -12.109 6.814 9.596 1.00 98.62 182 MET A C 1
ATOM 1344 O O . MET A 1 182 ? -12.368 6.554 8.420 1.00 98.62 182 MET A O 1
ATOM 1348 N N . SER A 1 183 ? -11.333 7.833 9.947 1.00 98.06 183 SER A N 1
ATOM 1349 C CA . SER A 1 183 ? -10.662 8.679 8.959 1.00 98.06 183 SER A CA 1
ATOM 1350 C C . SER A 1 183 ? -9.315 8.071 8.588 1.00 98.06 183 SER A C 1
ATOM 1352 O O . SER A 1 183 ? -8.589 7.588 9.454 1.00 98.06 183 SER A O 1
ATOM 1354 N N . ARG A 1 184 ? -8.938 8.105 7.311 1.00 97.06 184 ARG A N 1
ATOM 1355 C CA . ARG A 1 184 ? -7.591 7.699 6.896 1.00 97.06 184 ARG A CA 1
ATOM 1356 C C . ARG A 1 184 ? -6.605 8.790 7.304 1.00 97.06 184 ARG A C 1
ATOM 1358 O O . ARG A 1 184 ? -6.715 9.907 6.812 1.00 97.06 184 ARG A O 1
ATOM 1365 N N . ASN A 1 185 ? -5.682 8.480 8.210 1.00 96.94 185 ASN A N 1
ATOM 1366 C CA . ASN A 1 185 ? -4.685 9.438 8.685 1.00 96.94 185 ASN A CA 1
ATOM 1367 C C . ASN A 1 185 ? -3.559 9.567 7.645 1.00 96.94 185 ASN A C 1
ATOM 1369 O O . ASN A 1 185 ? -3.402 10.608 7.017 1.00 96.94 185 ASN A O 1
ATOM 1373 N N . TRP A 1 186 ? -2.855 8.469 7.368 1.00 96.31 186 TRP A N 1
ATOM 1374 C CA . TRP A 1 186 ? -1.860 8.377 6.296 1.00 96.31 186 TRP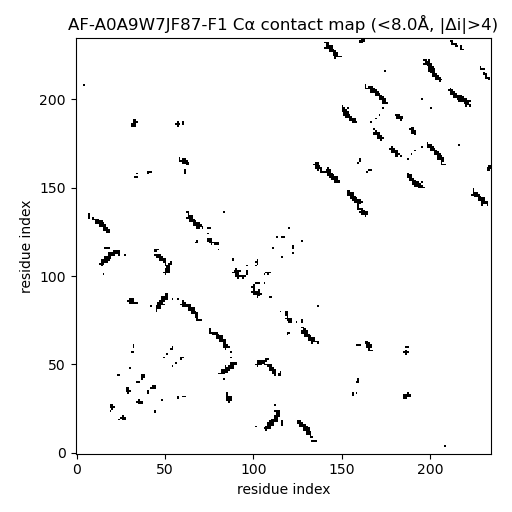 A CA 1
ATOM 1375 C C . TRP A 1 186 ? -1.644 6.913 5.910 1.00 96.31 186 TRP A C 1
ATOM 1377 O O . TRP A 1 186 ? -1.836 6.023 6.741 1.00 96.31 186 TRP A O 1
ATOM 1387 N N . GLY A 1 187 ? -1.241 6.639 4.664 1.00 96.25 187 GLY A N 1
ATOM 1388 C CA . GLY A 1 187 ? -1.038 5.265 4.193 1.00 96.25 187 GLY A CA 1
ATOM 1389 C C . GLY A 1 187 ? -2.256 4.381 4.494 1.00 96.25 187 GLY A C 1
ATOM 1390 O O . GLY A 1 187 ? -3.365 4.699 4.060 1.00 96.25 187 GLY A O 1
ATOM 1391 N N . GLN A 1 188 ? -2.041 3.313 5.272 1.00 97.44 188 GLN A N 1
ATOM 1392 C CA . GLN A 1 188 ? -3.086 2.424 5.805 1.00 97.44 188 GLN A CA 1
ATOM 1393 C C . GLN A 1 188 ? -3.263 2.508 7.329 1.00 97.44 188 GLN A C 1
ATOM 1395 O O . GLN A 1 188 ? -3.726 1.561 7.969 1.00 97.44 188 GLN A O 1
ATOM 1400 N N . ASN A 1 189 ? -2.915 3.656 7.912 1.00 98.19 189 ASN A N 1
ATOM 1401 C CA . ASN A 1 189 ? -3.240 4.004 9.287 1.00 98.19 189 ASN A CA 1
ATOM 1402 C C . ASN A 1 189 ? -4.584 4.739 9.336 1.00 98.19 189 ASN A C 1
ATOM 1404 O O . ASN A 1 189 ? -4.748 5.820 8.763 1.00 98.19 189 ASN A O 1
ATOM 1408 N N . TRP A 1 190 ? -5.541 4.156 10.049 1.00 98.56 190 TRP A N 1
ATOM 1409 C CA . TRP A 1 190 ? -6.909 4.648 10.184 1.00 98.56 190 TRP A CA 1
ATOM 1410 C C . TRP A 1 190 ? -7.153 5.130 11.606 1.00 98.56 190 TRP A C 1
ATOM 1412 O O . TRP A 1 190 ? -6.803 4.437 12.557 1.00 98.56 190 TRP A O 1
ATOM 1422 N N . GLN A 1 191 ? -7.762 6.303 11.767 1.00 98.19 191 GLN A N 1
ATOM 1423 C CA . GLN A 1 191 ? -7.960 6.930 13.071 1.00 98.19 191 GLN A CA 1
ATOM 1424 C C . GLN A 1 191 ? -9.424 6.979 13.519 1.00 98.19 191 GLN A C 1
ATOM 1426 O O . GLN A 1 191 ? -10.332 7.179 12.709 1.00 98.19 191 GLN A O 1
ATOM 1431 N N . SER A 1 192 ? -9.636 6.855 14.830 1.00 97.69 192 SER A N 1
ATOM 1432 C CA . SER A 1 192 ? -10.900 7.137 15.521 1.00 97.69 192 SER A CA 1
ATOM 1433 C C . SER A 1 192 ? -10.633 7.874 16.833 1.00 97.69 192 SER A C 1
ATOM 1435 O O . SER A 1 192 ? -9.752 7.473 17.592 1.00 97.69 192 SER A O 1
ATOM 1437 N N . ASN A 1 193 ? -11.431 8.901 17.132 1.00 96.75 193 ASN A N 1
ATOM 1438 C CA . ASN A 1 193 ? -11.294 9.720 18.345 1.00 96.75 193 ASN A CA 1
ATOM 1439 C C . ASN A 1 193 ? -12.207 9.256 19.499 1.00 96.75 193 ASN A C 1
ATOM 1441 O O . ASN A 1 193 ? -12.430 9.979 20.468 1.00 96.75 193 ASN A O 1
ATOM 1445 N N . SER A 1 194 ? -12.790 8.062 19.381 1.00 95.31 194 SER A N 1
ATOM 1446 C CA . SER A 1 194 ? -13.708 7.513 20.381 1.00 95.31 194 SER A CA 1
ATOM 1447 C C . SER A 1 194 ? -12.968 6.825 21.526 1.00 95.31 194 SER A C 1
ATOM 1449 O O . SER A 1 194 ? -11.949 6.166 21.317 1.00 95.31 194 SER A O 1
ATOM 1451 N N . TYR A 1 195 ? -13.536 6.888 22.731 1.00 97.00 195 TYR A N 1
ATOM 1452 C CA . TYR A 1 195 ? -13.048 6.105 23.865 1.00 97.00 195 TYR A CA 1
ATOM 1453 C C . TYR A 1 195 ? -13.443 4.630 23.719 1.00 97.00 195 TYR A C 1
ATOM 1455 O O . TYR A 1 195 ? -14.611 4.266 23.876 1.00 97.00 195 TYR A O 1
ATOM 1463 N N . LEU A 1 196 ? -12.468 3.774 23.405 1.00 97.38 196 LEU A N 1
ATOM 1464 C CA . LEU A 1 196 ? -12.682 2.355 23.088 1.00 97.38 196 LEU A CA 1
ATOM 1465 C C . LEU A 1 196 ? -12.068 1.389 24.114 1.00 97.38 196 LEU A C 1
ATOM 1467 O O . LEU A 1 196 ? -12.278 0.179 24.019 1.00 97.38 196 LEU A O 1
ATOM 1471 N N . ASN A 1 197 ? -11.355 1.905 25.118 1.00 97.19 197 ASN A N 1
ATOM 1472 C CA . ASN A 1 197 ? -10.711 1.089 26.144 1.00 97.19 197 ASN A CA 1
ATOM 1473 C C . ASN A 1 197 ? -11.741 0.242 26.913 1.00 97.19 197 ASN A C 1
ATOM 1475 O O . ASN A 1 197 ? -12.863 0.682 27.200 1.00 97.19 197 ASN A O 1
ATOM 1479 N N . GLY A 1 198 ? -11.353 -0.989 27.255 1.00 97.62 198 GLY A N 1
ATOM 1480 C CA . GLY A 1 198 ? -12.221 -1.926 27.971 1.00 97.62 198 GLY A CA 1
ATOM 1481 C C . GLY A 1 198 ? -13.397 -2.452 27.139 1.00 97.62 198 GLY A C 1
ATOM 1482 O O . GLY A 1 198 ? -14.329 -3.026 27.695 1.00 97.62 198 GLY A O 1
ATOM 1483 N N . GLN A 1 199 ? -13.412 -2.223 25.822 1.00 98.25 199 GLN A N 1
ATOM 1484 C CA . GLN A 1 199 ? -14.442 -2.722 24.910 1.00 98.25 199 GLN A CA 1
ATOM 1485 C C . GLN A 1 199 ? -13.835 -3.712 23.932 1.00 98.25 199 GLN A C 1
ATOM 1487 O O . GLN A 1 199 ? -12.733 -3.488 23.437 1.00 98.25 199 GLN A O 1
ATOM 1492 N N . SER A 1 200 ? -14.559 -4.781 23.600 1.00 98.56 200 SER A N 1
ATOM 1493 C CA . SER A 1 200 ? -14.173 -5.578 22.438 1.00 98.56 200 SER A CA 1
ATOM 1494 C C . SER A 1 200 ? -14.408 -4.767 21.167 1.00 98.56 200 SER A C 1
ATOM 1496 O O . SER A 1 200 ? -15.388 -4.022 21.077 1.00 98.56 200 SER A O 1
ATOM 1498 N N . LEU A 1 201 ? -13.496 -4.882 20.200 1.00 98.81 201 LEU A N 1
ATOM 1499 C CA . LEU A 1 201 ? -13.535 -4.093 18.971 1.00 98.81 201 LEU A CA 1
ATOM 1500 C C . LEU A 1 201 ? -13.869 -4.967 17.774 1.00 98.81 201 LEU A C 1
ATOM 1502 O O . LEU A 1 201 ? -13.285 -6.028 17.561 1.00 98.81 201 LEU A O 1
ATOM 1506 N N . SER A 1 202 ? -14.795 -4.473 16.967 1.00 98.88 202 SER A N 1
ATOM 1507 C CA . SER A 1 202 ? -15.117 -4.990 15.646 1.00 98.88 202 SER A CA 1
ATOM 1508 C C . SER A 1 202 ? -14.651 -4.003 14.583 1.00 98.88 202 SER A C 1
ATOM 1510 O O . SER A 1 202 ? -14.743 -2.791 14.782 1.00 98.88 202 SER A O 1
ATOM 1512 N N . PHE A 1 203 ? -14.230 -4.516 13.431 1.00 98.88 203 PHE A N 1
ATOM 1513 C CA . PHE A 1 203 ? -13.830 -3.702 12.286 1.00 98.88 203 PHE A CA 1
ATOM 1514 C C . PHE A 1 203 ? -14.619 -4.083 11.042 1.00 98.88 203 PHE A C 1
ATOM 1516 O O . PHE A 1 203 ? -14.902 -5.255 10.794 1.00 98.88 203 PHE A O 1
ATOM 1523 N N . LYS A 1 204 ? -14.956 -3.078 10.244 1.00 98.81 204 LYS A N 1
ATOM 1524 C CA . LYS A 1 204 ? -15.537 -3.210 8.913 1.00 98.81 204 LYS A CA 1
ATOM 1525 C C . LYS A 1 204 ? -14.566 -2.569 7.934 1.00 98.81 204 LYS A C 1
ATOM 1527 O O . LYS A 1 204 ? -14.209 -1.412 8.123 1.00 98.81 204 LYS A O 1
ATOM 1532 N N . VAL A 1 205 ? -14.143 -3.317 6.922 1.00 98.81 205 VAL A N 1
ATOM 1533 C CA . VAL A 1 205 ? -13.138 -2.899 5.938 1.00 98.81 205 VAL A CA 1
ATOM 1534 C C . VAL A 1 205 ? -13.750 -2.996 4.550 1.00 98.81 205 VAL A C 1
ATOM 1536 O O . VAL A 1 205 ? -14.232 -4.065 4.179 1.00 98.81 205 VAL A O 1
ATOM 1539 N N . THR A 1 206 ? -13.720 -1.901 3.796 1.00 98.75 206 THR A N 1
ATOM 1540 C CA . THR A 1 206 ? -14.187 -1.830 2.407 1.00 98.75 206 THR A CA 1
ATOM 1541 C C . THR A 1 206 ? -13.016 -1.547 1.479 1.00 98.75 206 THR A C 1
ATOM 1543 O O . THR A 1 206 ? -12.246 -0.613 1.714 1.00 98.75 206 THR A O 1
ATOM 1546 N N . THR A 1 207 ? -12.886 -2.347 0.427 1.00 98.50 207 THR A N 1
ATOM 1547 C CA . THR A 1 207 ? -11.828 -2.228 -0.580 1.00 98.50 207 THR A CA 1
ATOM 1548 C C . THR A 1 207 ? -12.263 -1.431 -1.811 1.00 98.50 207 THR A C 1
ATOM 1550 O O . THR A 1 207 ? -13.439 -1.107 -1.967 1.00 98.50 207 THR A O 1
ATOM 1553 N N . SER A 1 208 ? -11.310 -1.099 -2.689 1.00 96.94 208 SER A N 1
ATOM 1554 C CA . SER A 1 208 ? -11.541 -0.313 -3.917 1.00 96.94 208 SER A CA 1
ATOM 1555 C C . SER A 1 208 ? -12.569 -0.903 -4.891 1.00 96.94 208 SER A C 1
ATOM 1557 O O . SER A 1 208 ? -13.182 -0.168 -5.661 1.00 96.94 208 SER A O 1
ATOM 1559 N N . ASP A 1 209 ? -12.792 -2.217 -4.842 1.00 95.88 209 ASP A N 1
ATOM 1560 C CA . ASP A 1 209 ? -13.821 -2.928 -5.611 1.00 95.88 209 ASP A CA 1
ATOM 1561 C C . ASP A 1 209 ? -15.228 -2.829 -4.986 1.00 95.88 209 ASP A C 1
ATOM 1563 O O . ASP A 1 209 ? -16.169 -3.459 -5.467 1.00 95.88 209 ASP A O 1
ATOM 1567 N N . GLY A 1 210 ? -15.381 -2.061 -3.903 1.00 97.31 210 GLY A N 1
ATOM 1568 C CA . GLY A 1 210 ? -16.640 -1.860 -3.189 1.00 97.31 210 GLY A CA 1
ATOM 1569 C C . GLY A 1 210 ? -17.040 -3.021 -2.278 1.00 97.31 210 GLY A C 1
ATOM 1570 O O . GLY A 1 210 ? -18.071 -2.936 -1.609 1.00 97.31 210 GLY A O 1
ATOM 1571 N N . ARG A 1 211 ? -16.250 -4.102 -2.211 1.00 98.06 211 ARG A N 1
ATOM 1572 C CA . ARG A 1 211 ? -16.536 -5.231 -1.319 1.00 98.06 211 ARG A CA 1
ATOM 1573 C C . ARG A 1 211 ? -16.201 -4.865 0.119 1.00 98.06 211 ARG A C 1
ATOM 1575 O O . ARG A 1 211 ? -15.214 -4.186 0.391 1.00 98.06 211 ARG A O 1
ATOM 1582 N N . THR A 1 212 ? -16.988 -5.391 1.052 1.00 98.50 212 THR A N 1
ATOM 1583 C CA . THR A 1 212 ? -16.811 -5.153 2.486 1.00 98.50 212 THR A CA 1
ATOM 1584 C C . THR A 1 212 ? -16.685 -6.464 3.247 1.00 98.50 212 THR A C 1
ATOM 1586 O O . THR A 1 212 ? -17.470 -7.387 3.044 1.00 98.50 212 THR A O 1
ATOM 1589 N N . VAL A 1 213 ? -15.739 -6.518 4.182 1.00 98.44 213 VAL A N 1
ATOM 1590 C CA . VAL A 1 213 ? -15.588 -7.604 5.157 1.00 98.44 213 VAL A CA 1
ATOM 1591 C C . VAL A 1 213 ? -15.765 -7.048 6.565 1.00 98.44 213 VAL A C 1
ATOM 1593 O O . VAL A 1 213 ? -15.255 -5.977 6.897 1.00 98.44 213 VAL A O 1
ATOM 1596 N N . VAL A 1 214 ? -16.490 -7.786 7.407 1.00 98.69 214 VAL A N 1
ATOM 1597 C CA . VAL A 1 214 ? -16.704 -7.451 8.818 1.00 98.69 214 VAL A CA 1
ATOM 1598 C C . VAL A 1 214 ? -16.019 -8.493 9.696 1.00 98.69 214 VAL A C 1
ATOM 1600 O O . VAL A 1 214 ? -16.223 -9.690 9.523 1.00 98.69 214 VAL A O 1
ATOM 1603 N N . SER A 1 215 ? -15.219 -8.027 10.650 1.00 98.69 215 SER A N 1
ATOM 1604 C CA . SER A 1 215 ? -14.592 -8.833 11.698 1.00 98.69 215 SER A CA 1
ATOM 1605 C C . SER A 1 215 ? -15.189 -8.430 13.042 1.00 98.69 215 SER A C 1
ATOM 1607 O O . SER A 1 215 ? -14.873 -7.358 13.559 1.00 98.69 215 SER A O 1
ATOM 1609 N N . TYR A 1 216 ? -16.082 -9.255 13.586 1.00 98.50 216 TYR A N 1
ATOM 1610 C CA . TYR A 1 216 ? -16.731 -8.990 14.870 1.00 98.50 216 TYR A CA 1
ATOM 1611 C C . TYR A 1 216 ? -15.832 -9.374 16.045 1.00 98.50 216 TYR A C 1
ATOM 1613 O O . TYR A 1 216 ? -15.259 -10.458 16.045 1.00 98.50 216 TYR A O 1
ATOM 1621 N N . ASN A 1 217 ? -15.759 -8.496 17.048 1.00 98.12 217 ASN A N 1
ATOM 1622 C CA . ASN A 1 217 ? -15.070 -8.701 18.328 1.00 98.12 217 ASN A CA 1
ATOM 1623 C C . ASN A 1 217 ? -13.648 -9.280 18.180 1.00 98.12 217 ASN A C 1
ATOM 1625 O O . ASN A 1 217 ? -13.237 -10.130 18.966 1.00 98.12 217 ASN A O 1
ATOM 1629 N N . VAL A 1 218 ? -12.910 -8.835 17.157 1.00 98.12 218 VAL A N 1
ATOM 1630 C CA . VAL A 1 218 ? -11.581 -9.359 16.810 1.00 98.12 218 VAL A CA 1
ATOM 1631 C C . VAL A 1 218 ? -10.527 -9.005 17.859 1.00 98.12 218 VAL A C 1
ATOM 1633 O O . VAL A 1 218 ? -9.612 -9.788 18.096 1.00 98.12 218 VAL A O 1
ATOM 1636 N N . ALA A 1 219 ? -10.674 -7.846 18.510 1.00 98.44 219 ALA A N 1
ATOM 1637 C CA . ALA A 1 219 ? -9.910 -7.492 19.700 1.00 98.44 219 ALA A CA 1
ATOM 1638 C C . ALA A 1 219 ? -10.802 -7.698 20.940 1.00 98.44 219 ALA A C 1
ATOM 1640 O O . ALA A 1 219 ? -11.899 -7.129 20.984 1.00 98.44 219 ALA A O 1
ATOM 1641 N N . PRO A 1 220 ? -10.390 -8.497 21.941 1.00 98.38 220 PRO A N 1
ATOM 1642 C CA . PRO A 1 220 ? -11.153 -8.713 23.171 1.00 98.38 220 PRO A CA 1
ATOM 1643 C C . PRO A 1 220 ? -11.094 -7.478 24.075 1.00 98.38 220 PRO A C 1
ATOM 1645 O O . PRO A 1 220 ? -10.181 -6.679 23.948 1.00 98.38 220 PRO A O 1
ATOM 1648 N N . ALA A 1 221 ? -12.006 -7.335 25.041 1.00 98.06 221 ALA A N 1
ATOM 1649 C CA . ALA A 1 221 ? -12.101 -6.134 25.887 1.00 98.06 221 ALA A CA 1
ATOM 1650 C C . ALA A 1 221 ? -10.815 -5.753 26.653 1.00 98.06 221 ALA A C 1
ATOM 1652 O O . ALA A 1 221 ? -10.631 -4.583 26.972 1.00 98.06 221 ALA A O 1
ATOM 1653 N N . GLY A 1 222 ? -9.933 -6.721 26.920 1.00 97.19 222 GLY A N 1
ATOM 1654 C CA . GLY A 1 222 ? -8.623 -6.510 27.545 1.00 97.19 222 GLY A CA 1
ATOM 1655 C C . GLY A 1 222 ? -7.488 -6.156 26.574 1.00 97.19 222 GLY A C 1
ATOM 1656 O O . GLY A 1 222 ? -6.326 -6.313 26.940 1.00 97.19 222 GLY A O 1
ATOM 1657 N N . TRP A 1 223 ? -7.787 -5.750 25.335 1.00 97.88 223 TRP A N 1
ATOM 1658 C CA . TRP A 1 223 ? -6.764 -5.317 24.382 1.00 97.88 223 TRP A CA 1
ATOM 1659 C C . TRP A 1 223 ? -5.973 -4.110 24.914 1.00 97.88 223 TRP A C 1
ATOM 1661 O O . TRP A 1 223 ? -6.462 -3.314 25.714 1.00 97.88 223 TRP A O 1
ATOM 1671 N N . SER A 1 224 ? -4.734 -3.975 24.455 1.00 97.69 224 SER A N 1
ATOM 1672 C CA . SER A 1 224 ? -3.824 -2.871 24.771 1.00 97.69 224 SER A CA 1
ATOM 1673 C C . SER A 1 224 ? -3.177 -2.321 23.502 1.00 97.69 224 SER A C 1
ATOM 1675 O O . SER A 1 224 ? -3.073 -3.020 22.490 1.00 97.69 224 SER A O 1
ATOM 1677 N N . PHE A 1 225 ? -2.731 -1.065 23.547 1.00 98.06 225 PHE A N 1
ATOM 1678 C CA . PHE A 1 225 ? -2.003 -0.460 22.432 1.00 98.06 225 PHE A CA 1
ATOM 1679 C C . PHE A 1 225 ? -0.705 -1.229 22.127 1.00 98.06 225 PHE A C 1
ATOM 1681 O O . PHE A 1 225 ? -0.058 -1.765 23.024 1.00 98.06 225 PHE A O 1
ATOM 1688 N N . GLY A 1 226 ? -0.346 -1.301 20.847 1.00 97.44 226 GLY A N 1
ATOM 1689 C CA . GLY A 1 226 ? 0.762 -2.093 20.313 1.00 97.44 226 GLY A CA 1
ATOM 1690 C C . GLY A 1 226 ? 0.387 -3.531 19.936 1.00 97.44 226 GLY A C 1
ATOM 1691 O O . GLY A 1 226 ? 1.168 -4.212 19.272 1.00 97.44 226 GLY A O 1
ATOM 1692 N N . GLN A 1 227 ? -0.803 -4.015 20.306 1.00 98.19 227 GLN A N 1
ATOM 1693 C CA . GLN A 1 227 ? -1.236 -5.372 19.966 1.00 98.19 227 GLN A CA 1
ATOM 1694 C C . GLN A 1 227 ? -1.794 -5.470 18.545 1.00 98.19 227 GLN A C 1
ATOM 1696 O O . GLN A 1 227 ? -2.360 -4.520 18.001 1.00 98.19 227 GLN A O 1
ATOM 1701 N N . THR A 1 228 ? -1.656 -6.659 17.952 1.00 98.44 228 THR A N 1
ATOM 1702 C CA . THR A 1 228 ? -2.169 -6.980 16.616 1.00 98.44 228 THR A CA 1
ATOM 1703 C C . THR A 1 228 ? -3.169 -8.124 16.683 1.00 98.44 228 THR A C 1
ATOM 1705 O O . THR A 1 228 ? -2.872 -9.176 17.244 1.00 98.44 228 THR A O 1
ATOM 1708 N N . PHE A 1 229 ? -4.326 -7.940 16.051 1.00 98.62 229 PHE A N 1
ATOM 1709 C CA . PHE A 1 229 ? -5.408 -8.923 16.004 1.00 98.62 229 PHE A CA 1
ATOM 1710 C C . PHE A 1 229 ? -5.709 -9.331 14.564 1.00 98.62 229 PHE A C 1
ATOM 1712 O O . PHE A 1 229 ? -5.614 -8.512 13.654 1.00 98.62 229 PHE A O 1
ATOM 1719 N N . THR A 1 230 ? -6.071 -10.595 14.345 1.00 98.56 230 THR A N 1
ATOM 1720 C CA . THR A 1 230 ? -6.337 -11.140 13.003 1.00 98.56 230 THR A CA 1
ATOM 1721 C C . THR A 1 230 ? -7.824 -11.423 12.835 1.00 98.56 230 THR A C 1
ATOM 1723 O O . THR A 1 230 ? -8.395 -12.178 13.616 1.00 98.56 230 THR A O 1
ATOM 1726 N N . GLY A 1 231 ? -8.446 -10.817 11.824 1.00 98.12 231 GLY A N 1
ATOM 1727 C CA . GLY A 1 231 ? -9.876 -10.940 11.543 1.00 98.12 231 GLY A CA 1
ATOM 1728 C C . GLY A 1 231 ? -10.202 -11.787 10.317 1.00 98.12 231 GLY A C 1
ATOM 1729 O O . GLY A 1 231 ? -9.446 -12.663 9.903 1.00 98.12 231 GLY A O 1
ATOM 1730 N N . ALA A 1 232 ? -11.362 -11.517 9.725 1.00 98.06 232 ALA A N 1
ATOM 1731 C CA . ALA A 1 232 ? -11.798 -12.142 8.486 1.00 98.06 232 ALA A CA 1
ATOM 1732 C C . ALA A 1 232 ? -10.966 -11.665 7.281 1.00 98.06 232 ALA A C 1
ATOM 1734 O O . ALA A 1 232 ? -10.183 -10.716 7.364 1.00 98.06 232 ALA A O 1
ATOM 1735 N N . GLN A 1 233 ? -11.143 -12.344 6.147 1.00 97.50 233 GLN A N 1
ATOM 1736 C CA . GLN A 1 233 ? -10.456 -12.039 4.897 1.00 97.50 233 GLN A CA 1
ATOM 1737 C C . GLN A 1 233 ? -11.443 -11.971 3.735 1.00 97.50 233 GLN A C 1
ATOM 1739 O O . GLN A 1 233 ? -12.467 -12.658 3.729 1.00 97.50 233 GLN A O 1
ATOM 1744 N N . PHE A 1 234 ? -11.086 -11.171 2.737 1.00 94.81 234 PHE A N 1
ATOM 1745 C CA . PHE A 1 234 ? -11.694 -11.182 1.417 1.00 94.81 234 PHE A CA 1
ATOM 1746 C C . PHE A 1 234 ? -11.504 -12.560 0.769 1.00 94.81 234 PHE A C 1
ATOM 1748 O O . PHE A 1 234 ? -10.380 -12.945 0.448 1.00 94.81 234 PHE A O 1
ATOM 1755 N N . ARG A 1 235 ? -12.608 -13.300 0.621 1.00 76.06 235 ARG A N 1
ATOM 1756 C CA . ARG A 1 235 ? -12.666 -14.550 -0.149 1.00 76.06 235 ARG A CA 1
ATOM 1757 C C . ARG A 1 235 ? -12.825 -14.267 -1.638 1.00 76.06 235 ARG A C 1
ATOM 1759 O O . ARG A 1 235 ? -13.402 -13.200 -1.978 1.00 76.06 235 ARG A O 1
#

Radius of gyration: 18.87 Å; Cα contacts (8 Å, |Δi|>4): 622; chains: 1; bounding box: 50×36×54 Å